Protein AF-A0A2T9Y406-F1 (afdb_monomer_lite)

InterPro domains:
  IPR016071 Staphylococcal nuclease (SNase-like), OB-fold [PF00565] (78-187)
  IPR016071 Staphylococcal nuclease (SNase-like), OB-fold [PS50830] (20-188)
  IPR016071 Staphylococcal nuclease (SNase-like), OB-fold [SM00318] (12-188)
  IPR035437 SNase-like, OB-fold superfamily [G3DSA:2.40.50.90] (17-196)
  IPR035437 SNase-like, OB-fold superfamily [SSF50199] (19-192)

pLDDT: mean 78.68, std 19.19, range [32.97, 98.19]

Secondary structure (DSSP, 8-state):
------TT-------EEEEEEEEEETTEEEEEEEE--S-TTSS-GGGGGGGTHHHHHHHHHH---TT----GGGG-EEEEESSEE-PPP--TTPPPPTTHHHHHHHHHHHHTT-BEEEEEEEE-TTS-EEEEEEEEETTEEEEHHHHHHHTTSSEE--STT---TT-HHHHHHHHHHHHHTT-GGGG-TT---HHHHHHHHHHHTT-

Foldseek 3Di:
DDPPPQPDFPQDKLAAFWWFAAFDWLFKTKTAGDRDPDDPVPCPCCVVVCVVVVVVVVVVQVPDPVPDRDDPVVRIAMAGEAQKDFFDQDDPPRDGDPLGVVSRVVLCVQGHRFGKIWGFTDQDPVRHGHTFIWGDDPPDTDTSRLVCLLQQRIAGDPDPPGDQVPCNVVSVVSNVNCLVVCGGLNVDPDRDHNVRVVVVVVVVVVD

Radius of gyration: 18.66 Å; chains: 1; bounding box: 37×48×59 Å

Organism: NCBI:txid61424

Structure (mmCIF, N/CA/C/O backbone):
data_AF-A0A2T9Y406-F1
#
_entry.id   AF-A0A2T9Y406-F1
#
loop_
_atom_site.group_PDB
_atom_site.id
_atom_site.type_symbol
_atom_site.label_atom_id
_atom_site.label_alt_id
_atom_site.label_comp_id
_atom_site.label_asym_id
_atom_site.label_entity_id
_atom_site.label_seq_id
_atom_site.pdbx_PDB_ins_code
_atom_site.Cartn_x
_atom_site.Cartn_y
_atom_site.Cartn_z
_atom_site.occupancy
_atom_site.B_iso_or_equiv
_atom_site.auth_seq_id
_atom_site.auth_comp_id
_atom_site.auth_asym_id
_atom_site.auth_atom_id
_atom_site.pdbx_PDB_model_num
ATOM 1 N N . MET A 1 1 ? 14.998 19.613 13.555 1.00 32.97 1 MET A N 1
ATOM 2 C CA . MET A 1 1 ? 15.697 18.472 14.171 1.00 32.97 1 MET A CA 1
ATOM 3 C C . MET A 1 1 ? 15.784 17.381 13.117 1.00 32.97 1 MET A C 1
ATOM 5 O O . MET A 1 1 ? 14.833 16.648 12.904 1.00 32.97 1 MET A O 1
ATOM 9 N N . ASP A 1 2 ? 16.904 17.453 12.402 1.00 33.91 2 ASP A N 1
ATOM 10 C CA . ASP A 1 2 ? 17.649 16.464 11.615 1.00 33.91 2 ASP A CA 1
ATOM 11 C C . ASP A 1 2 ? 16.979 15.676 10.476 1.00 33.91 2 ASP A C 1
ATOM 13 O O . ASP A 1 2 ? 16.748 14.471 10.552 1.00 33.91 2 ASP A O 1
ATOM 17 N N . ASP A 1 3 ? 16.863 16.353 9.327 1.00 37.75 3 ASP A N 1
ATOM 18 C CA . ASP A 1 3 ? 16.655 15.787 7.984 1.00 37.75 3 ASP A CA 1
ATOM 19 C C . ASP A 1 3 ? 17.934 15.115 7.420 1.00 37.75 3 ASP A C 1
ATOM 21 O O . ASP A 1 3 ? 18.407 15.451 6.334 1.00 37.75 3 ASP A O 1
ATOM 25 N N . ASN A 1 4 ? 18.538 14.168 8.151 1.00 36.72 4 ASN A N 1
ATOM 26 C CA . ASN A 1 4 ? 19.834 13.568 7.770 1.00 36.72 4 ASN A CA 1
ATOM 27 C C . ASN A 1 4 ? 19.794 12.063 7.424 1.00 36.72 4 ASN A C 1
ATOM 29 O O . ASN A 1 4 ? 20.831 11.402 7.375 1.00 36.72 4 ASN A O 1
ATOM 33 N N . HIS A 1 5 ? 18.619 11.501 7.111 1.00 43.50 5 HIS A N 1
ATOM 34 C CA . HIS A 1 5 ? 18.471 10.082 6.726 1.00 43.50 5 HIS A CA 1
ATOM 35 C C . HIS A 1 5 ? 18.562 9.777 5.216 1.00 43.50 5 HIS A C 1
ATOM 37 O O . HIS A 1 5 ? 18.340 8.643 4.793 1.00 43.50 5 HIS A O 1
ATOM 43 N N . ASN A 1 6 ? 18.976 10.735 4.384 1.00 41.69 6 ASN A N 1
ATOM 44 C CA . ASN A 1 6 ? 18.889 10.629 2.920 1.00 41.69 6 ASN A CA 1
ATOM 45 C C . ASN A 1 6 ? 20.151 10.123 2.189 1.00 41.69 6 ASN A C 1
ATOM 47 O O . ASN A 1 6 ? 20.357 10.460 1.027 1.00 41.69 6 ASN A O 1
ATOM 51 N N . LYS A 1 7 ? 21.014 9.314 2.817 1.00 38.19 7 LYS A N 1
ATOM 52 C CA . LYS A 1 7 ? 22.306 8.943 2.195 1.00 38.19 7 LYS A CA 1
ATOM 53 C C . LYS A 1 7 ? 22.325 7.675 1.335 1.00 38.19 7 LYS A C 1
ATOM 55 O O . LYS A 1 7 ? 23.371 7.377 0.788 1.00 38.19 7 LYS A O 1
ATOM 60 N N . ASN A 1 8 ? 21.208 6.966 1.146 1.00 38.16 8 ASN A N 1
ATOM 61 C CA . ASN A 1 8 ? 21.150 5.780 0.270 1.00 38.16 8 ASN A CA 1
ATOM 62 C C . ASN A 1 8 ? 19.794 5.636 -0.444 1.00 38.16 8 ASN A C 1
ATOM 64 O O . ASN A 1 8 ? 19.226 4.545 -0.480 1.00 38.16 8 ASN A O 1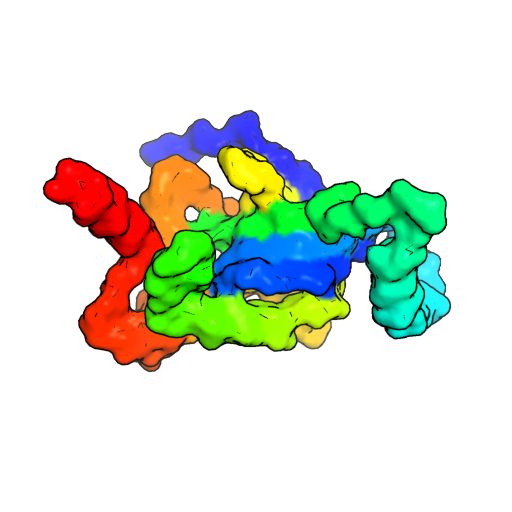
ATOM 68 N N . ILE A 1 9 ? 19.237 6.728 -0.980 1.00 45.53 9 ILE A N 1
ATOM 69 C CA . ILE A 1 9 ? 18.085 6.605 -1.881 1.00 45.53 9 ILE A CA 1
ATOM 70 C C . ILE A 1 9 ? 18.615 6.310 -3.282 1.00 45.53 9 ILE A C 1
ATOM 72 O O . ILE A 1 9 ? 19.298 7.139 -3.882 1.00 45.53 9 ILE A O 1
ATOM 76 N N . LEU A 1 10 ? 18.275 5.140 -3.820 1.00 46.81 10 LEU A N 1
ATOM 77 C CA . LEU A 1 10 ? 18.412 4.850 -5.248 1.00 46.81 10 LEU A CA 1
ATOM 78 C C . LEU A 1 10 ? 17.376 5.690 -6.011 1.00 46.81 10 LEU A C 1
ATOM 80 O O . LEU A 1 10 ? 16.329 5.193 -6.405 1.00 46.81 10 LEU A O 1
ATOM 84 N N . VAL A 1 11 ? 17.628 6.990 -6.187 1.00 46.09 11 VAL A N 1
ATOM 85 C CA . VAL A 1 11 ?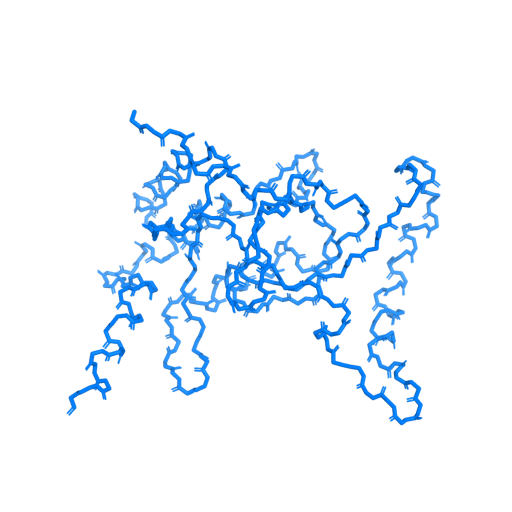 16.716 7.888 -6.910 1.00 46.09 11 VAL A CA 1
ATOM 86 C C . VAL A 1 11 ? 16.837 7.611 -8.411 1.00 46.09 11 VAL A C 1
ATOM 88 O O . VAL A 1 11 ? 17.524 8.313 -9.144 1.00 46.09 11 VAL A O 1
ATOM 91 N N . GLY A 1 12 ? 16.185 6.554 -8.882 1.00 54.12 12 GLY A N 1
ATOM 92 C CA . GLY A 1 12 ? 16.071 6.240 -10.302 1.00 54.12 12 GLY A CA 1
ATOM 93 C C . GLY A 1 12 ? 14.660 5.776 -10.607 1.00 54.12 12 GLY A C 1
ATOM 94 O O . GLY A 1 12 ? 14.229 4.756 -10.086 1.00 54.12 12 GLY A O 1
ATOM 95 N N . VAL A 1 13 ? 13.916 6.501 -11.444 1.00 60.22 13 VAL A N 1
ATOM 96 C CA . VAL A 1 13 ? 12.611 6.012 -11.913 1.00 60.22 13 VAL A CA 1
ATOM 97 C C . VAL A 1 13 ? 12.854 4.771 -12.764 1.00 60.22 13 VAL A C 1
ATOM 99 O O . VAL A 1 13 ? 13.599 4.847 -13.741 1.00 60.22 13 VAL A O 1
ATOM 102 N N . LEU A 1 14 ? 12.206 3.647 -12.443 1.00 62.31 14 LEU A N 1
ATOM 103 C CA . LEU A 1 14 ? 12.200 2.487 -13.337 1.00 62.31 14 LEU A CA 1
ATOM 104 C C . LEU A 1 14 ? 11.412 2.854 -14.603 1.00 62.31 14 LEU A C 1
ATOM 106 O O . LEU A 1 14 ? 10.180 2.777 -14.642 1.00 62.31 14 LEU A O 1
ATOM 110 N N . SER A 1 15 ? 12.121 3.324 -15.630 1.00 59.78 15 SER A N 1
ATOM 111 C CA . SER A 1 15 ? 11.547 3.763 -16.897 1.00 59.78 15 SER A CA 1
ATOM 112 C C . SER A 1 15 ? 11.309 2.561 -17.811 1.00 59.78 15 SER A C 1
ATOM 114 O O . SER A 1 15 ? 12.225 1.891 -18.280 1.00 59.78 15 SER A O 1
ATOM 116 N N . GLY A 1 16 ? 10.038 2.251 -18.059 1.00 68.62 16 GLY A N 1
ATOM 117 C CA . GLY A 1 16 ? 9.670 1.175 -18.970 1.00 68.62 16 GLY A CA 1
ATOM 118 C C . GLY A 1 16 ? 8.321 0.552 -18.679 1.00 68.62 16 GLY A C 1
ATOM 119 O O . GLY A 1 16 ? 7.439 1.184 -18.092 1.00 68.62 16 GLY A O 1
ATOM 120 N N . LEU A 1 17 ? 8.156 -0.685 -19.139 1.00 77.44 17 LEU A N 1
ATOM 121 C CA . LEU A 1 17 ? 6.982 -1.495 -18.847 1.00 77.44 17 LEU A CA 1
ATOM 122 C C . LEU A 1 17 ? 7.229 -2.240 -17.533 1.00 77.44 17 LEU A C 1
ATOM 124 O O . LEU A 1 17 ? 8.089 -3.115 -17.479 1.00 77.44 17 LEU A O 1
ATOM 128 N N . SER A 1 18 ? 6.468 -1.905 -16.495 1.00 84.25 18 SER A N 1
ATOM 129 C CA . SER A 1 18 ? 6.534 -2.537 -15.176 1.00 84.25 18 SER A CA 1
ATOM 130 C C . SER A 1 18 ? 5.194 -3.203 -14.885 1.00 84.25 18 SER A C 1
ATOM 132 O O . SER A 1 18 ? 4.263 -2.578 -14.378 1.00 84.25 18 SER A O 1
ATOM 134 N N . LEU A 1 19 ? 5.079 -4.473 -15.260 1.00 86.81 19 LEU A N 1
ATOM 135 C CA . LEU A 1 19 ? 3.847 -5.247 -15.154 1.00 86.81 19 LEU A CA 1
ATOM 136 C C . LEU A 1 19 ? 3.784 -5.970 -13.809 1.00 86.81 19 LEU A C 1
ATOM 138 O O . LEU A 1 19 ? 4.700 -6.714 -13.466 1.00 86.81 19 LEU A O 1
ATOM 142 N N . VAL A 1 20 ? 2.692 -5.810 -13.068 1.00 87.88 20 VAL A N 1
ATOM 143 C CA . VAL A 1 20 ? 2.460 -6.589 -11.843 1.00 87.88 20 VAL A CA 1
ATOM 144 C C . VAL A 1 20 ? 2.071 -8.020 -12.207 1.00 87.88 20 VAL A C 1
ATOM 146 O O . VAL A 1 20 ? 1.090 -8.236 -12.921 1.00 87.88 20 VAL A O 1
ATOM 149 N N . VAL A 1 21 ? 2.837 -8.990 -11.704 1.00 86.56 21 VAL A N 1
ATOM 150 C CA . VAL A 1 21 ? 2.683 -10.419 -12.030 1.00 86.56 21 VAL A CA 1
ATOM 151 C C . VAL A 1 21 ? 1.998 -11.190 -10.907 1.00 86.56 21 VAL A C 1
ATOM 153 O O . VAL A 1 21 ? 1.215 -12.097 -11.173 1.00 86.56 21 VAL A O 1
ATOM 156 N N . SER A 1 22 ? 2.280 -10.843 -9.651 1.00 88.38 22 SER A N 1
ATOM 157 C CA . SER A 1 22 ? 1.657 -11.490 -8.497 1.00 88.38 22 SER A CA 1
ATOM 158 C C . SER A 1 22 ? 1.578 -10.547 -7.309 1.00 88.38 22 SER A C 1
ATOM 160 O O . SER A 1 22 ? 2.482 -9.740 -7.107 1.00 88.38 22 SER A O 1
ATOM 162 N N . VAL A 1 23 ? 0.563 -10.720 -6.471 1.00 91.25 23 VAL A N 1
ATOM 163 C CA . VAL A 1 23 ? 0.420 -10.016 -5.194 1.00 91.25 23 VAL A CA 1
ATOM 164 C C . VAL A 1 23 ? 0.589 -11.029 -4.063 1.00 91.25 23 VAL A C 1
ATOM 166 O O . VAL A 1 23 ? -0.087 -12.058 -4.061 1.00 91.25 23 VAL A O 1
ATOM 169 N N . ALA A 1 24 ? 1.535 -10.775 -3.157 1.00 88.56 24 ALA A N 1
ATOM 170 C CA . ALA A 1 24 ? 1.845 -11.683 -2.055 1.00 88.56 24 ALA A CA 1
ATOM 171 C C . ALA A 1 24 ? 0.929 -11.401 -0.858 1.00 88.56 24 ALA A C 1
ATOM 173 O O . ALA A 1 24 ? 0.135 -12.268 -0.490 1.00 88.56 24 ALA A O 1
ATOM 174 N N . ASP A 1 25 ? 0.984 -10.160 -0.372 1.00 89.81 25 ASP A N 1
ATOM 175 C CA . ASP A 1 25 ? 0.293 -9.638 0.812 1.00 89.81 25 ASP A CA 1
ATOM 176 C C . ASP A 1 25 ? -0.293 -8.252 0.490 1.00 89.81 25 ASP A C 1
ATOM 178 O O . ASP A 1 25 ? -0.118 -7.762 -0.625 1.00 89.81 25 ASP A O 1
ATOM 182 N N . GLY A 1 26 ? -0.962 -7.585 1.434 1.00 91.62 26 GLY A N 1
ATOM 183 C CA . GLY A 1 26 ? -1.559 -6.259 1.206 1.00 91.62 26 GLY A CA 1
ATOM 184 C C . GLY A 1 26 ? -0.566 -5.086 1.091 1.00 91.62 26 GLY A C 1
ATOM 185 O O . GLY A 1 26 ? -0.984 -3.958 0.842 1.00 91.62 26 GLY A O 1
ATOM 186 N N . ASP A 1 27 ? 0.742 -5.319 1.235 1.00 93.62 27 ASP A N 1
ATOM 187 C CA . ASP A 1 27 ? 1.803 -4.314 1.048 1.00 93.62 27 ASP A CA 1
ATOM 188 C C . ASP A 1 27 ? 2.934 -4.767 0.100 1.00 93.62 27 ASP A C 1
ATOM 190 O O . ASP A 1 27 ? 3.861 -4.000 -0.175 1.00 93.62 27 ASP A O 1
ATOM 194 N N . THR A 1 28 ? 2.883 -6.009 -0.392 1.00 94.31 28 THR A N 1
ATOM 195 C CA . THR A 1 28 ? 3.992 -6.650 -1.107 1.00 94.31 28 THR A CA 1
ATOM 196 C C . THR A 1 28 ? 3.508 -7.312 -2.398 1.00 94.31 28 THR A C 1
ATOM 198 O O . THR A 1 28 ? 2.570 -8.114 -2.408 1.00 94.31 28 THR A O 1
ATOM 201 N N . PHE A 1 29 ? 4.176 -7.024 -3.515 1.00 94.56 29 PHE A N 1
ATOM 202 C CA . PHE A 1 29 ? 3.876 -7.617 -4.821 1.00 94.56 29 PHE A CA 1
ATOM 203 C C . PHE A 1 29 ? 5.140 -7.843 -5.654 1.00 94.56 29 PHE A C 1
ATOM 205 O O . PHE A 1 29 ? 6.189 -7.248 -5.418 1.00 94.56 29 PHE A O 1
ATOM 212 N N . ARG A 1 30 ? 5.036 -8.698 -6.673 1.00 92.00 30 ARG A N 1
ATOM 213 C CA . ARG A 1 30 ? 6.102 -8.943 -7.647 1.00 92.00 30 ARG A CA 1
ATOM 214 C C . ARG A 1 30 ? 5.773 -8.287 -8.971 1.00 92.00 30 ARG A C 1
ATOM 216 O O . ARG A 1 30 ? 4.666 -8.429 -9.499 1.00 92.00 30 ARG A O 1
ATOM 223 N N . LEU A 1 31 ? 6.771 -7.623 -9.530 1.00 88.81 31 LEU A N 1
ATOM 224 C CA . LEU A 1 31 ? 6.684 -6.982 -10.831 1.00 88.81 31 LEU A CA 1
ATOM 225 C C . LEU A 1 31 ? 7.692 -7.589 -11.809 1.00 88.81 31 LEU A C 1
ATOM 227 O O . LEU A 1 31 ? 8.775 -8.034 -11.433 1.00 88.81 31 LEU A O 1
ATOM 231 N N . PHE A 1 32 ? 7.348 -7.549 -13.083 1.00 85.88 32 PHE A N 1
ATOM 232 C CA . PHE A 1 32 ? 8.260 -7.781 -14.186 1.00 85.88 32 PHE A CA 1
ATOM 233 C C . PHE A 1 32 ? 8.575 -6.435 -14.838 1.00 85.88 32 PHE A C 1
ATOM 235 O O . PHE A 1 32 ? 7.659 -5.731 -15.266 1.00 85.88 32 PHE A O 1
ATOM 242 N N . HIS A 1 33 ? 9.854 -6.065 -14.880 1.00 81.81 33 HIS A N 1
ATOM 243 C CA . HIS A 1 33 ? 10.299 -4.802 -15.461 1.00 81.81 33 HIS A CA 1
ATOM 244 C C . HIS A 1 33 ? 11.051 -5.059 -16.762 1.00 81.81 33 HIS A C 1
ATOM 246 O O . HIS A 1 33 ? 12.020 -5.816 -16.784 1.00 81.81 33 HIS A O 1
ATOM 252 N N . MET A 1 34 ? 10.628 -4.395 -17.835 1.00 75.31 34 MET A N 1
ATOM 253 C CA . MET A 1 34 ? 11.406 -4.283 -19.063 1.00 75.31 34 MET A CA 1
ATOM 254 C C . MET A 1 34 ? 11.855 -2.830 -19.220 1.00 75.31 34 MET A C 1
ATOM 256 O O . MET A 1 34 ? 10.995 -1.977 -19.477 1.00 75.31 34 MET A O 1
ATOM 260 N N . PRO A 1 35 ? 13.163 -2.536 -19.106 1.00 69.88 35 PRO A N 1
ATOM 261 C CA . PRO A 1 35 ? 13.667 -1.206 -19.404 1.00 69.88 35 PRO A CA 1
ATOM 262 C C . PRO A 1 35 ? 13.430 -0.934 -20.890 1.00 69.88 35 PRO A C 1
ATOM 264 O O . PRO A 1 35 ? 13.904 -1.670 -21.758 1.00 69.88 35 PRO A O 1
ATOM 267 N N . THR A 1 36 ? 12.644 0.092 -21.210 1.00 59.97 36 THR A N 1
ATOM 268 C CA . THR A 1 36 ? 12.405 0.463 -22.609 1.00 59.97 36 THR A CA 1
ATOM 269 C C . THR A 1 36 ? 13.335 1.604 -22.990 1.00 59.97 36 THR A C 1
ATOM 271 O O . THR A 1 36 ? 13.157 2.723 -22.522 1.00 59.97 36 THR A O 1
ATOM 274 N N . LEU A 1 37 ? 14.274 1.345 -23.901 1.00 55.22 37 LEU A N 1
ATOM 275 C CA . LEU A 1 37 ? 15.173 2.353 -24.487 1.00 55.22 37 LEU A CA 1
ATOM 276 C C . LEU A 1 37 ? 14.471 3.315 -25.471 1.00 55.22 37 LEU A C 1
ATOM 278 O O . LEU A 1 37 ? 15.127 4.168 -26.061 1.00 55.22 37 LEU A O 1
ATOM 282 N N . ARG A 1 38 ? 13.154 3.177 -25.700 1.00 52.06 38 ARG A N 1
ATOM 283 C CA . ARG A 1 38 ? 12.401 3.981 -26.678 1.00 52.06 38 ARG A CA 1
ATOM 284 C C . ARG A 1 38 ? 11.386 4.918 -26.008 1.00 52.06 38 ARG A C 1
ATOM 286 O O . ARG A 1 38 ? 10.723 4.498 -25.058 1.00 52.06 38 ARG A O 1
ATOM 293 N N . PRO A 1 39 ? 11.208 6.152 -26.516 1.00 53.12 39 PRO A N 1
ATOM 294 C CA . PRO A 1 39 ? 10.212 7.085 -25.999 1.00 53.12 39 PRO A CA 1
ATOM 295 C C . PRO A 1 39 ? 8.779 6.546 -26.075 1.00 53.12 39 PRO A C 1
ATOM 297 O O . PRO A 1 39 ? 8.407 5.887 -27.045 1.00 53.12 39 PRO A O 1
ATOM 300 N N . LYS A 1 40 ? 7.942 6.880 -25.081 1.00 49.62 40 LYS A N 1
ATOM 301 C CA . LYS A 1 40 ? 6.562 6.364 -24.941 1.00 49.62 40 LYS A CA 1
ATOM 302 C C . LYS A 1 40 ? 5.652 6.621 -26.154 1.00 49.62 40 LYS A C 1
ATOM 304 O O . LYS A 1 40 ? 4.687 5.889 -26.325 1.00 49.62 40 LYS A O 1
ATOM 309 N N . TRP A 1 41 ? 5.946 7.622 -26.988 1.00 53.66 41 TRP A N 1
ATOM 310 C CA . TRP A 1 41 ? 5.190 7.941 -28.210 1.00 53.66 41 TRP A CA 1
ATOM 311 C C . TRP A 1 41 ? 5.627 7.138 -29.449 1.00 53.66 41 TRP A C 1
ATOM 313 O O . TRP A 1 41 ? 4.888 7.069 -30.422 1.00 53.66 41 TRP A O 1
ATOM 323 N N . LEU A 1 42 ? 6.812 6.519 -29.418 1.00 47.34 42 LEU A N 1
ATOM 324 C CA . LEU A 1 42 ? 7.332 5.618 -30.461 1.00 47.34 42 LEU A CA 1
ATOM 325 C C . LEU A 1 42 ? 6.897 4.159 -30.241 1.00 47.34 42 LEU A C 1
ATOM 327 O O . LEU A 1 42 ? 7.254 3.265 -31.008 1.00 47.34 42 LEU A O 1
ATOM 331 N N . ILE A 1 43 ? 6.128 3.914 -29.179 1.00 53.00 43 ILE A N 1
ATOM 332 C CA . ILE A 1 43 ? 5.497 2.634 -28.883 1.00 53.00 43 ILE A CA 1
ATOM 333 C C . ILE A 1 43 ? 4.257 2.531 -29.782 1.00 53.00 43 ILE A C 1
ATOM 335 O O . ILE A 1 43 ? 3.181 3.027 -29.452 1.00 53.00 43 ILE A O 1
ATOM 339 N N . ASN A 1 44 ? 4.454 1.938 -30.961 1.00 42.56 44 ASN A N 1
ATOM 340 C CA . ASN A 1 44 ? 3.432 1.712 -31.982 1.00 42.56 44 ASN A CA 1
ATOM 341 C C . ASN A 1 44 ? 2.215 0.974 -31.386 1.00 42.56 44 ASN A C 1
ATOM 343 O O . ASN A 1 44 ? 2.377 0.186 -30.452 1.00 42.56 44 ASN A O 1
ATOM 347 N N . LYS A 1 45 ? 1.002 1.177 -31.921 1.00 48.84 45 LYS A N 1
ATOM 348 C CA . LYS A 1 45 ? -0.241 0.538 -31.424 1.00 48.84 45 LYS A CA 1
ATOM 349 C C . LYS A 1 45 ? -0.156 -1.004 -31.346 1.00 48.84 45 LYS A C 1
ATOM 351 O O . LYS A 1 45 ? -0.886 -1.611 -30.574 1.00 48.84 45 LYS A O 1
ATOM 356 N N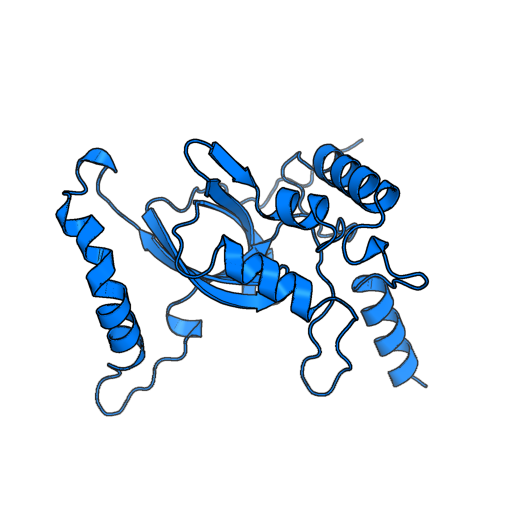 . GLU A 1 46 ? 0.787 -1.639 -32.039 1.00 48.00 46 GLU A N 1
ATOM 357 C CA . GLU A 1 46 ? 1.140 -3.061 -31.879 1.00 48.00 46 GLU A CA 1
ATOM 358 C C . GLU A 1 46 ? 1.712 -3.441 -30.505 1.00 48.00 46 GLU A C 1
ATOM 360 O O . GLU A 1 46 ? 1.529 -4.560 -30.051 1.00 48.00 46 GLU A O 1
ATOM 365 N N . LEU A 1 47 ? 2.344 -2.533 -29.764 1.00 48.41 47 LEU A N 1
ATOM 366 C CA . LEU A 1 47 ? 2.735 -2.800 -28.376 1.00 48.41 47 LEU A CA 1
ATOM 367 C C . LEU A 1 47 ? 1.517 -2.812 -27.444 1.00 48.41 47 LEU A C 1
ATOM 369 O O . LEU A 1 47 ? 1.583 -3.387 -26.370 1.00 48.41 47 LEU A O 1
ATOM 373 N N . VAL A 1 48 ? 0.359 -2.293 -27.857 1.00 50.34 48 VAL A N 1
ATOM 374 C CA . VAL A 1 48 ? -0.916 -2.575 -27.176 1.00 50.34 48 VAL A CA 1
ATOM 375 C C . VAL A 1 48 ? -1.397 -4.005 -27.480 1.00 50.34 48 VAL A C 1
ATOM 377 O O . VAL A 1 48 ? -2.038 -4.614 -26.625 1.00 50.34 48 VAL A O 1
ATOM 380 N N . GLN A 1 49 ? -0.957 -4.637 -28.583 1.00 44.88 49 GLN A N 1
ATOM 381 C CA . GLN A 1 49 ? -1.063 -6.098 -28.742 1.00 44.88 49 GLN A CA 1
ATOM 382 C C . GLN A 1 49 ? -0.217 -6.883 -27.719 1.00 44.88 49 GLN A C 1
ATOM 384 O O . GLN A 1 49 ? -0.299 -8.105 -27.677 1.00 44.88 49 GLN A O 1
ATOM 389 N N . LEU A 1 50 ? 0.502 -6.237 -26.787 1.00 48.28 50 LEU A N 1
ATOM 390 C CA . LEU A 1 50 ? 0.938 -6.878 -25.535 1.00 48.28 50 LEU A CA 1
ATOM 391 C C . LEU A 1 50 ? -0.232 -7.483 -24.730 1.00 48.28 50 LEU A C 1
ATOM 393 O O . LEU A 1 50 ? 0.010 -8.327 -23.871 1.00 48.28 50 LEU A O 1
ATOM 397 N N . GLN A 1 51 ? -1.489 -7.147 -25.036 1.00 46.50 51 GLN A N 1
ATOM 398 C CA . GLN A 1 51 ? -2.661 -7.905 -24.586 1.00 46.50 51 GLN A CA 1
ATOM 399 C C . GLN A 1 51 ? -2.590 -9.394 -25.014 1.00 46.50 51 GLN A C 1
ATOM 401 O O . GLN A 1 51 ? -2.906 -10.270 -24.209 1.00 46.50 51 GLN A O 1
ATOM 406 N N . LEU A 1 52 ? -2.068 -9.704 -26.214 1.00 47.75 52 LEU A N 1
ATOM 407 C CA . LEU A 1 52 ? -1.734 -11.071 -26.663 1.00 47.75 52 LEU A CA 1
ATOM 408 C C . LEU A 1 52 ? -0.589 -11.677 -25.838 1.00 47.75 52 LEU A C 1
ATOM 410 O O . LEU A 1 52 ? -0.504 -12.895 -25.666 1.00 47.75 52 LEU A O 1
ATOM 414 N N . LYS A 1 53 ? 0.256 -10.839 -25.221 1.00 49.22 53 LYS A N 1
ATOM 415 C CA . LYS A 1 53 ? 1.272 -11.321 -24.291 1.00 49.22 53 LYS A CA 1
ATOM 416 C C . LYS A 1 53 ? 0.741 -11.754 -22.933 1.00 49.22 53 LYS A C 1
ATOM 418 O O . LYS A 1 53 ? 1.512 -12.336 -22.190 1.00 49.22 53 LYS A O 1
ATOM 423 N N . LYS A 1 54 ? -0.540 -11.603 -22.588 1.00 50.53 54 LYS A N 1
ATOM 424 C CA . LYS A 1 54 ? -1.064 -12.271 -21.379 1.00 50.53 54 LYS A CA 1
ATOM 425 C C . LYS A 1 54 ? -0.943 -13.800 -21.506 1.00 50.53 54 LYS A C 1
ATOM 427 O O . LYS A 1 54 ? -0.512 -14.461 -20.566 1.00 50.53 54 LYS A O 1
ATOM 432 N N . GLN A 1 55 ? -1.205 -14.332 -22.705 1.00 45.03 55 GLN A N 1
ATOM 433 C CA . GLN A 1 55 ? -0.937 -15.729 -23.067 1.00 45.03 55 GLN A CA 1
ATOM 434 C C . GLN A 1 55 ? 0.550 -15.977 -23.357 1.00 45.03 55 GLN A C 1
ATOM 436 O O . GLN A 1 55 ? 1.094 -16.964 -22.880 1.00 45.03 55 GLN A O 1
ATOM 441 N N . PHE A 1 56 ? 1.247 -15.059 -24.038 1.00 53.09 56 PHE A N 1
ATOM 442 C CA . PHE A 1 56 ? 2.694 -15.199 -24.276 1.00 53.09 56 PHE A CA 1
ATOM 443 C C . PHE A 1 56 ? 3.532 -15.182 -22.985 1.00 53.09 56 PHE A C 1
ATOM 445 O O . PHE A 1 56 ? 4.547 -15.850 -22.934 1.00 53.09 56 PHE A O 1
ATOM 452 N N . PHE A 1 57 ? 3.140 -14.452 -21.933 1.00 53.81 57 PHE A N 1
ATOM 453 C CA . PHE A 1 57 ? 3.815 -14.420 -20.627 1.00 53.81 57 PHE A CA 1
ATOM 454 C C . PHE A 1 57 ? 3.395 -15.591 -19.741 1.00 53.81 57 PHE A C 1
ATOM 456 O O . PHE A 1 57 ? 4.247 -16.132 -19.039 1.00 53.81 57 PHE A O 1
ATOM 463 N N . ALA A 1 58 ? 2.132 -16.033 -19.811 1.00 50.78 58 ALA A N 1
ATOM 464 C CA . ALA A 1 58 ? 1.741 -17.328 -19.251 1.00 50.78 58 ALA A CA 1
ATOM 465 C C . ALA A 1 58 ? 2.586 -18.457 -19.865 1.00 50.78 58 ALA A C 1
ATOM 467 O O . ALA A 1 58 ? 3.027 -19.350 -19.146 1.00 50.78 58 ALA A O 1
ATOM 468 N N . ASN A 1 59 ? 2.889 -18.354 -21.162 1.00 49.66 59 ASN A N 1
ATOM 469 C CA . ASN A 1 59 ? 3.812 -19.242 -21.853 1.00 49.66 59 ASN A CA 1
ATOM 470 C C . ASN A 1 59 ? 5.281 -18.928 -21.534 1.00 49.66 59 ASN A C 1
ATOM 472 O O . ASN A 1 59 ? 6.019 -19.857 -21.315 1.00 49.66 59 ASN A O 1
ATOM 476 N N . LEU A 1 60 ? 5.726 -17.686 -21.321 1.00 52.81 60 LEU A N 1
ATOM 477 C CA . LEU A 1 60 ? 7.118 -17.366 -20.939 1.00 52.81 60 LEU A CA 1
ATOM 478 C C . LEU A 1 60 ? 7.504 -17.889 -19.538 1.00 52.81 60 LEU A C 1
ATOM 480 O O . LEU A 1 60 ? 8.685 -18.100 -19.250 1.00 52.81 60 LEU A O 1
ATOM 484 N N . ILE A 1 61 ? 6.509 -18.057 -18.660 1.00 51.47 61 ILE A N 1
ATOM 485 C CA . ILE A 1 61 ? 6.638 -18.721 -17.354 1.00 51.47 61 ILE A CA 1
ATOM 486 C C . ILE A 1 61 ? 6.605 -20.257 -17.516 1.00 51.47 61 ILE A C 1
ATOM 488 O O . ILE A 1 61 ? 7.237 -20.954 -16.725 1.00 51.47 61 ILE A O 1
ATOM 492 N N . LYS A 1 62 ? 5.917 -20.792 -18.540 1.00 47.34 62 LYS A N 1
ATOM 493 C CA . LYS A 1 62 ? 5.820 -22.238 -18.843 1.00 47.34 62 LYS A CA 1
ATOM 494 C C . LYS A 1 62 ? 6.943 -22.770 -19.752 1.00 47.34 62 LYS A C 1
ATOM 496 O O . LYS A 1 62 ? 7.357 -23.915 -19.586 1.00 47.34 62 LYS A O 1
ATOM 501 N N . ASP A 1 63 ? 7.491 -21.937 -20.630 1.00 44.88 63 ASP A N 1
ATOM 502 C CA . ASP A 1 63 ? 8.538 -22.208 -21.622 1.00 44.88 63 ASP A CA 1
ATOM 503 C C . ASP A 1 63 ? 9.912 -22.127 -20.952 1.00 44.88 63 ASP A C 1
ATOM 505 O O . ASP A 1 63 ? 10.836 -21.397 -21.323 1.00 44.88 63 ASP A O 1
ATOM 509 N N . SER A 1 64 ? 10.047 -22.903 -19.888 1.00 49.12 64 SER A N 1
ATOM 510 C CA . SER A 1 64 ? 11.329 -23.454 -19.501 1.00 49.12 64 SER A CA 1
ATOM 511 C C . SER A 1 64 ? 11.776 -24.403 -20.614 1.00 49.12 64 SER A C 1
ATOM 513 O O . SER A 1 64 ? 11.054 -25.346 -20.932 1.00 49.12 64 SER A O 1
ATOM 515 N N . LYS A 1 65 ? 12.968 -24.180 -21.196 1.00 45.78 65 LYS A N 1
ATOM 516 C CA . LYS A 1 65 ? 13.657 -25.201 -22.009 1.00 45.78 65 LYS A CA 1
ATOM 517 C C . LYS A 1 65 ? 13.502 -26.567 -21.318 1.00 45.78 65 LYS A C 1
ATOM 519 O O . LYS A 1 65 ? 13.625 -26.589 -20.084 1.00 45.78 65 LYS A O 1
ATOM 524 N N . PRO A 1 66 ? 13.274 -27.677 -22.046 1.00 42.06 66 PRO A N 1
ATOM 525 C CA . PRO A 1 66 ? 13.221 -28.995 -21.422 1.00 42.06 66 PRO A CA 1
ATOM 526 C C . PRO A 1 66 ? 14.493 -29.184 -20.580 1.00 42.06 66 PRO A C 1
ATOM 528 O O . PRO A 1 66 ? 15.601 -29.155 -21.107 1.00 42.06 66 PRO A O 1
ATOM 531 N N . GLY A 1 67 ? 14.329 -29.232 -19.251 1.00 52.22 67 GLY A N 1
ATOM 532 C CA . GLY A 1 67 ? 15.423 -29.371 -18.282 1.00 52.22 67 GLY A CA 1
ATOM 533 C C . GLY A 1 67 ? 15.732 -28.180 -17.355 1.00 52.22 67 GLY A C 1
ATOM 534 O O . GLY A 1 67 ? 16.483 -28.380 -16.404 1.00 52.22 67 GLY A O 1
ATOM 535 N N . LYS A 1 68 ? 15.172 -26.967 -17.530 1.00 49.50 68 LYS A N 1
ATOM 536 C CA . LYS A 1 68 ? 15.471 -25.828 -16.620 1.00 49.50 68 LYS A CA 1
ATOM 537 C C . LYS A 1 68 ? 14.227 -25.048 -16.186 1.00 49.50 68 LYS A C 1
ATOM 539 O O . LYS A 1 68 ? 13.834 -24.101 -16.856 1.00 49.50 68 LYS A O 1
ATOM 544 N N . LYS A 1 69 ? 13.626 -25.423 -15.047 1.00 53.09 69 LYS A N 1
ATOM 545 C CA . LYS A 1 69 ? 12.501 -24.701 -14.414 1.00 53.09 69 LYS A CA 1
ATOM 546 C C . LYS A 1 69 ? 13.000 -23.375 -13.825 1.00 53.09 69 LYS A C 1
ATOM 548 O O . LYS A 1 69 ? 13.793 -23.392 -12.889 1.00 53.09 69 LYS A O 1
ATOM 553 N N . TYR A 1 70 ? 12.549 -22.242 -14.358 1.00 55.38 70 TYR A N 1
ATOM 554 C CA . TYR A 1 70 ? 12.832 -20.928 -13.769 1.00 55.38 70 TYR A CA 1
ATOM 555 C C . TYR A 1 70 ? 11.820 -20.634 -12.662 1.00 55.38 70 TYR A C 1
ATOM 557 O O . TYR A 1 70 ? 10.620 -20.842 -12.852 1.00 55.38 70 TYR A O 1
ATOM 565 N N . LYS A 1 71 ? 12.281 -20.150 -11.506 1.00 62.41 71 LYS A N 1
ATOM 566 C CA . LYS A 1 71 ? 11.382 -19.704 -10.438 1.00 62.41 71 LYS A CA 1
ATOM 567 C C . LYS A 1 71 ? 10.871 -18.301 -10.763 1.00 62.41 71 LYS A C 1
ATOM 569 O O . LYS A 1 71 ? 11.557 -17.506 -11.402 1.00 62.41 71 LYS A O 1
ATOM 574 N N . LEU A 1 72 ? 9.674 -17.964 -10.277 1.00 64.12 72 LEU A N 1
ATOM 575 C CA . LEU A 1 72 ? 9.098 -16.620 -10.432 1.00 64.12 72 LEU A CA 1
ATOM 576 C C . LEU A 1 72 ? 10.041 -15.530 -9.887 1.00 64.12 72 LEU A C 1
ATOM 578 O O . LEU A 1 72 ? 10.111 -14.436 -10.441 1.00 64.12 72 LEU A O 1
ATOM 582 N N . SER A 1 73 ? 10.803 -15.850 -8.837 1.00 66.19 73 SER A N 1
ATOM 583 C CA . SER A 1 73 ? 11.838 -14.991 -8.254 1.00 66.19 73 SER A CA 1
ATOM 584 C C . SER A 1 73 ? 12.908 -14.553 -9.248 1.00 66.19 73 SER A C 1
ATOM 586 O O . SER A 1 73 ? 13.380 -13.430 -9.160 1.00 66.19 73 SER A O 1
ATOM 588 N N . ASP A 1 74 ? 13.265 -15.401 -10.210 1.00 69.44 74 ASP A N 1
ATOM 589 C CA . ASP A 1 74 ? 14.464 -15.205 -11.035 1.00 69.44 74 ASP A CA 1
ATOM 590 C C . ASP A 1 74 ? 14.267 -14.124 -12.104 1.00 69.44 74 ASP A C 1
ATOM 592 O O . ASP A 1 74 ? 15.219 -13.665 -12.730 1.00 69.44 74 ASP A O 1
ATOM 596 N N . ARG A 1 75 ? 13.011 -13.742 -12.354 1.00 76.00 75 ARG A N 1
ATOM 597 C CA . ARG A 1 75 ? 12.626 -12.783 -13.395 1.00 76.00 75 ARG A CA 1
ATOM 598 C C . ARG A 1 75 ? 11.755 -11.651 -12.868 1.00 76.00 75 ARG A C 1
ATOM 600 O O . ARG A 1 75 ? 11.286 -10.843 -13.661 1.00 76.00 75 ARG A O 1
ATOM 607 N N . THR A 1 76 ? 11.499 -11.594 -11.564 1.00 85.19 76 THR A N 1
ATOM 608 C CA . THR A 1 76 ? 10.624 -10.576 -10.977 1.00 85.19 76 THR A CA 1
ATOM 609 C C . THR A 1 76 ? 11.309 -9.839 -9.845 1.00 85.19 76 THR A C 1
ATOM 611 O O . THR A 1 76 ? 12.076 -10.412 -9.080 1.00 85.19 76 THR A O 1
ATOM 614 N N . ILE A 1 77 ? 10.992 -8.556 -9.719 1.00 89.38 77 ILE A N 1
ATOM 615 C CA . ILE A 1 77 ? 11.440 -7.726 -8.608 1.00 89.38 77 ILE A CA 1
ATOM 616 C C . ILE A 1 77 ? 10.348 -7.778 -7.542 1.00 89.38 77 ILE A C 1
ATOM 618 O O . ILE A 1 77 ? 9.176 -7.527 -7.836 1.00 89.38 77 ILE A O 1
ATOM 622 N N . ASN A 1 78 ? 10.729 -8.130 -6.316 1.00 93.31 78 ASN A N 1
ATOM 623 C CA . ASN A 1 78 ? 9.827 -8.106 -5.172 1.00 93.31 78 ASN A CA 1
ATOM 624 C C . ASN A 1 78 ? 9.777 -6.683 -4.606 1.00 93.31 78 ASN A C 1
ATOM 626 O O . ASN A 1 78 ? 10.817 -6.126 -4.259 1.00 93.31 78 ASN A O 1
ATOM 630 N N . VAL A 1 79 ? 8.594 -6.082 -4.536 1.00 94.94 79 VAL A N 1
ATOM 631 C CA . VAL A 1 79 ? 8.400 -4.693 -4.107 1.00 94.94 79 VAL A CA 1
ATOM 632 C C . VAL A 1 79 ? 7.533 -4.641 -2.871 1.00 94.94 79 VAL A C 1
ATOM 634 O O . VAL A 1 79 ? 6.476 -5.266 -2.824 1.00 94.94 79 VAL A O 1
ATOM 637 N N . ARG A 1 80 ? 7.988 -3.843 -1.904 1.00 96.00 80 ARG A N 1
ATOM 638 C CA . ARG A 1 80 ? 7.232 -3.462 -0.714 1.00 96.00 80 ARG A CA 1
ATOM 639 C C . ARG A 1 80 ? 6.806 -2.003 -0.836 1.00 96.00 80 ARG A C 1
ATOM 641 O O . ARG A 1 80 ? 7.598 -1.156 -1.261 1.00 96.00 80 ARG A O 1
ATOM 648 N N . LEU A 1 81 ? 5.572 -1.709 -0.455 1.00 96.75 81 LEU A N 1
ATOM 649 C CA . LEU A 1 81 ? 5.072 -0.344 -0.373 1.00 96.75 81 LEU A CA 1
ATOM 650 C C . LEU A 1 81 ? 5.835 0.471 0.677 1.00 96.75 81 LEU A C 1
ATOM 652 O O . LEU A 1 81 ? 6.230 -0.029 1.728 1.00 96.75 81 LEU A O 1
ATOM 656 N N . TYR A 1 82 ? 6.059 1.747 0.378 1.00 96.31 82 TYR A N 1
ATOM 657 C CA . TYR A 1 82 ? 6.710 2.668 1.306 1.00 96.31 82 TYR A CA 1
ATOM 658 C C . TYR A 1 82 ? 5.743 3.131 2.408 1.00 96.31 82 TYR A C 1
ATOM 660 O O . TYR A 1 82 ? 4.555 3.341 2.146 1.00 96.31 82 TYR A O 1
ATOM 668 N N . GLY A 1 83 ? 6.275 3.339 3.617 1.00 95.00 83 GLY A N 1
ATOM 669 C CA . GLY A 1 83 ? 5.610 4.041 4.723 1.00 95.00 83 GLY A CA 1
ATOM 670 C C . GLY A 1 83 ? 4.370 3.368 5.316 1.00 95.00 83 GLY A C 1
ATOM 671 O O . GLY A 1 83 ? 3.702 3.978 6.153 1.00 95.00 83 GLY A O 1
ATOM 672 N N . VAL A 1 84 ? 4.039 2.148 4.892 1.00 96.19 84 VAL A N 1
ATOM 673 C CA . VAL A 1 84 ? 2.806 1.454 5.275 1.00 96.19 84 VAL A CA 1
ATOM 674 C C . VAL A 1 84 ? 3.079 0.001 5.636 1.00 96.19 84 VAL A C 1
ATOM 676 O O . VAL A 1 84 ? 4.054 -0.584 5.169 1.00 96.19 84 VAL A O 1
ATOM 679 N N . ASP A 1 85 ? 2.204 -0.563 6.459 1.00 94.00 85 ASP A N 1
ATOM 680 C CA . ASP A 1 85 ? 2.199 -1.975 6.836 1.00 94.00 85 ASP A CA 1
ATOM 681 C C . ASP A 1 85 ? 0.766 -2.500 6.727 1.00 94.00 85 ASP A C 1
ATOM 683 O O . ASP A 1 85 ? -0.181 -1.834 7.160 1.00 94.00 85 ASP A O 1
ATOM 687 N N . SER A 1 86 ? 0.594 -3.668 6.119 1.00 92.56 86 SER A N 1
ATOM 688 C CA . SER A 1 86 ? -0.712 -4.317 5.960 1.00 92.56 86 SER A CA 1
ATOM 689 C C . SER A 1 86 ? -0.837 -5.490 6.939 1.00 92.56 86 SER A C 1
ATOM 691 O O . SER A 1 86 ? 0.195 -5.975 7.409 1.00 92.56 86 SER A O 1
ATOM 693 N N . PRO A 1 87 ? -2.054 -5.952 7.287 1.00 88.38 87 PRO A N 1
ATOM 694 C CA . PRO A 1 87 ? -2.209 -7.105 8.162 1.00 88.38 87 PRO A CA 1
ATOM 695 C C . PRO A 1 87 ? -1.486 -8.331 7.606 1.00 88.38 87 PRO A C 1
ATOM 697 O O . PRO A 1 87 ? -1.574 -8.629 6.413 1.00 88.38 87 PRO A O 1
ATOM 700 N N . GLU A 1 88 ? -0.785 -9.054 8.473 1.00 83.81 88 GLU A N 1
ATOM 701 C CA . GLU A 1 88 ? 0.036 -10.193 8.066 1.00 83.81 88 GLU A CA 1
ATOM 702 C C . GLU A 1 88 ? -0.839 -11.337 7.549 1.00 83.81 88 GLU A C 1
ATOM 704 O O . GLU A 1 88 ? -1.718 -11.851 8.254 1.00 83.81 88 GLU A O 1
ATOM 709 N N . MET A 1 89 ? -0.552 -11.776 6.324 1.00 81.06 89 MET A N 1
ATOM 710 C CA . MET A 1 89 ? -1.028 -13.058 5.829 1.00 81.06 89 MET A CA 1
ATOM 711 C C . MET A 1 89 ? -0.303 -14.152 6.619 1.00 81.06 89 MET A C 1
ATOM 713 O O . MET A 1 89 ? 0.921 -14.126 6.755 1.00 81.06 89 MET A O 1
ATOM 717 N N . GLY A 1 90 ? -1.047 -15.100 7.179 1.00 72.94 90 GLY A N 1
ATOM 718 C CA . GLY A 1 90 ? -0.450 -16.213 7.912 1.00 72.94 90 GLY A CA 1
ATOM 719 C C . GLY A 1 90 ? 0.473 -17.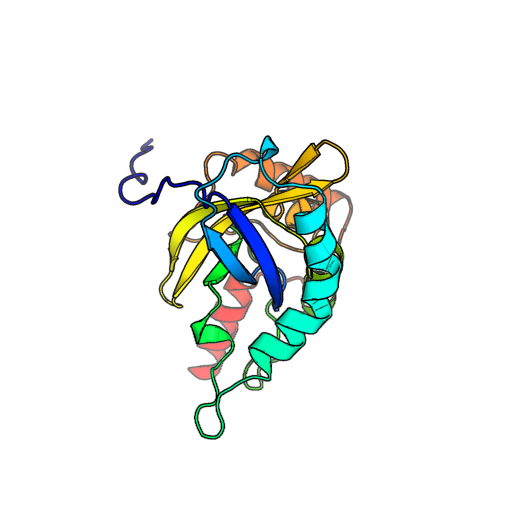013 6.993 1.00 72.94 90 GLY A C 1
ATOM 720 O O . GLY A 1 90 ? 0.009 -17.638 6.041 1.00 72.94 90 GLY A O 1
ATOM 721 N N . HIS A 1 91 ? 1.779 -16.991 7.265 1.00 67.81 91 HIS A N 1
ATOM 722 C CA . HIS A 1 91 ? 2.781 -17.784 6.546 1.00 67.81 91 HIS A CA 1
ATOM 723 C C . HIS A 1 91 ? 3.385 -18.833 7.487 1.00 67.81 91 HIS A C 1
ATOM 725 O O . HIS A 1 91 ? 3.604 -18.557 8.668 1.00 67.81 91 HIS A O 1
ATOM 731 N N . PHE A 1 92 ? 3.678 -20.029 6.962 1.00 63.16 92 PHE A N 1
ATOM 732 C CA . PHE A 1 92 ? 4.346 -21.130 7.683 1.00 63.16 92 PHE A CA 1
ATOM 733 C C . PHE A 1 92 ? 3.620 -21.626 8.949 1.00 63.16 92 PHE A C 1
ATOM 735 O O . PHE A 1 92 ? 4.254 -21.919 9.957 1.00 63.16 92 PHE A O 1
ATOM 742 N N . GLY A 1 93 ? 2.288 -21.727 8.894 1.00 64.88 93 GLY A N 1
ATOM 743 C CA . GLY A 1 93 ? 1.472 -22.251 9.998 1.00 64.88 93 GLY A CA 1
ATOM 744 C C . GLY A 1 93 ? 1.074 -21.217 11.054 1.00 64.88 93 GLY A C 1
ATOM 745 O O . GLY A 1 93 ? 0.364 -21.565 11.990 1.00 64.88 93 GLY A O 1
ATOM 746 N N . ASN A 1 94 ? 1.478 -19.951 10.898 1.00 73.12 94 ASN A N 1
ATOM 747 C CA . ASN A 1 94 ? 0.986 -18.862 11.740 1.00 73.12 94 ASN A CA 1
ATOM 748 C C . ASN A 1 94 ? -0.458 -18.496 11.390 1.00 73.12 94 ASN A C 1
ATOM 750 O O . ASN A 1 94 ? -0.851 -18.526 10.220 1.00 73.12 94 ASN A O 1
ATOM 754 N N . GLU A 1 95 ? -1.224 -18.073 12.395 1.00 79.69 95 GLU A N 1
ATOM 755 C CA . GLU A 1 95 ? -2.569 -17.556 12.171 1.00 79.69 95 GLU A CA 1
ATOM 756 C C . GLU A 1 95 ? -2.527 -16.272 11.338 1.00 79.69 95 GLU A C 1
ATOM 758 O O . GLU A 1 95 ? -1.701 -15.376 11.559 1.00 79.69 95 GLU A O 1
ATOM 763 N N . LYS A 1 96 ? -3.432 -16.196 10.358 1.00 84.00 96 LYS A N 1
ATOM 764 C CA . LYS A 1 96 ? -3.633 -14.996 9.550 1.00 84.00 96 LYS A CA 1
ATOM 765 C C . LYS A 1 96 ? -4.279 -13.907 10.398 1.00 84.00 96 LYS A C 1
ATOM 767 O O . LYS A 1 96 ? -5.235 -14.168 11.129 1.00 84.00 96 LYS A O 1
ATOM 772 N N . GLN A 1 97 ? -3.803 -12.673 10.265 1.00 84.56 97 GLN A N 1
ATOM 773 C CA . GLN A 1 97 ? -4.491 -11.547 10.882 1.00 84.56 97 GLN A CA 1
ATOM 774 C C . GLN A 1 97 ? -5.836 -11.313 10.195 1.00 84.56 97 GLN A C 1
ATOM 776 O O . GLN A 1 97 ? -5.983 -11.519 8.985 1.00 84.56 97 GLN A O 1
ATOM 781 N N . ARG A 1 98 ? -6.825 -10.850 10.963 1.00 89.00 98 ARG A N 1
ATOM 782 C CA . ARG A 1 98 ? -8.113 -10.426 10.401 1.00 89.00 98 ARG A CA 1
ATOM 783 C C . ARG A 1 98 ? -7.869 -9.328 9.364 1.00 89.00 98 ARG A C 1
ATOM 785 O O . ARG A 1 98 ? -7.046 -8.446 9.593 1.00 89.00 98 ARG A O 1
ATOM 792 N N . MET A 1 99 ? -8.593 -9.380 8.248 1.00 90.38 99 MET A N 1
ATOM 793 C CA . MET A 1 99 ? -8.505 -8.418 7.139 1.00 90.38 99 MET A CA 1
ATOM 794 C C . MET A 1 99 ? -7.248 -8.486 6.261 1.00 90.38 99 MET A C 1
ATOM 796 O O . MET A 1 99 ? -7.100 -7.672 5.348 1.00 90.38 99 MET A O 1
ATOM 800 N N . SER A 1 100 ? -6.354 -9.453 6.496 1.00 91.00 100 SER A N 1
ATOM 801 C CA . SER A 1 100 ? -5.181 -9.687 5.636 1.00 91.00 100 SER A CA 1
ATOM 802 C C . SER A 1 100 ? -5.570 -10.125 4.219 1.00 91.00 100 SER A C 1
ATOM 804 O O . SER A 1 100 ? -4.975 -9.673 3.238 1.00 91.00 100 SER A O 1
ATOM 806 N N . GLU A 1 101 ? -6.599 -10.962 4.099 1.00 92.31 101 GLU A N 1
ATOM 807 C CA . GLU A 1 101 ? -7.106 -11.478 2.826 1.00 92.31 101 GLU A CA 1
ATOM 808 C C . GLU A 1 101 ? -7.811 -10.379 2.030 1.00 92.31 101 GLU A C 1
ATOM 810 O O . GLU A 1 101 ? -7.474 -10.125 0.878 1.00 92.31 101 GLU A O 1
ATOM 815 N N . GLU A 1 102 ? -8.670 -9.610 2.688 1.00 94.62 102 GLU A N 1
ATOM 816 C CA . GLU A 1 102 ? -9.395 -8.487 2.106 1.00 94.62 102 GLU A CA 1
ATOM 817 C C . GLU A 1 102 ? -8.447 -7.371 1.644 1.00 94.62 102 GLU A C 1
ATOM 819 O O . GLU A 1 102 ? -8.646 -6.783 0.578 1.00 94.62 102 GLU A O 1
ATOM 824 N N . ALA A 1 103 ? -7.380 -7.097 2.404 1.00 95.44 103 ALA A N 1
ATOM 825 C CA . ALA A 1 103 ? -6.346 -6.146 2.004 1.00 95.44 103 ALA A CA 1
ATOM 826 C C . ALA A 1 103 ? -5.594 -6.613 0.749 1.00 95.44 103 ALA A C 1
ATOM 828 O O . ALA A 1 103 ? -5.390 -5.833 -0.191 1.00 95.44 103 ALA A O 1
ATOM 829 N N . LYS A 1 104 ? -5.218 -7.896 0.703 1.00 94.94 104 LYS A N 1
ATOM 830 C CA . LYS A 1 104 ? -4.582 -8.510 -0.465 1.00 94.94 104 LYS A CA 1
ATOM 831 C C . LYS A 1 104 ? -5.501 -8.494 -1.683 1.00 94.94 104 LYS A C 1
ATOM 833 O O . LYS A 1 104 ? -5.046 -8.147 -2.776 1.00 94.94 104 LYS A O 1
ATOM 838 N N . ASP A 1 105 ? -6.767 -8.849 -1.518 1.00 94.94 105 ASP A N 1
ATOM 839 C CA . ASP A 1 105 ? -7.748 -8.903 -2.599 1.00 94.94 105 ASP A CA 1
ATOM 840 C C . ASP A 1 105 ? -8.020 -7.513 -3.160 1.00 94.94 105 ASP A C 1
ATOM 842 O O . ASP A 1 105 ? -8.023 -7.318 -4.381 1.00 94.94 105 ASP A O 1
ATOM 846 N N . TYR A 1 106 ? -8.137 -6.514 -2.283 1.00 96.44 106 TYR A N 1
ATOM 847 C CA . TYR A 1 106 ? -8.261 -5.130 -2.708 1.00 96.44 106 TYR A CA 1
ATOM 848 C C . TYR A 1 106 ? -7.049 -4.696 -3.533 1.00 96.44 106 TYR A C 1
ATOM 850 O O . TYR A 1 106 ? -7.231 -4.214 -4.655 1.00 96.44 106 TYR A O 1
ATOM 858 N N . MET A 1 107 ? -5.822 -4.926 -3.048 1.00 96.12 107 MET A N 1
ATOM 859 C CA . MET A 1 107 ? -4.616 -4.585 -3.807 1.00 96.12 107 MET A CA 1
ATOM 860 C C . MET A 1 107 ? -4.560 -5.344 -5.143 1.00 96.12 107 MET A C 1
ATOM 862 O O . MET A 1 107 ? -4.303 -4.762 -6.197 1.00 96.12 107 MET A O 1
ATOM 866 N N . THR A 1 108 ? -4.892 -6.632 -5.139 1.00 93.00 108 THR A N 1
ATOM 867 C CA . THR A 1 108 ? -4.961 -7.459 -6.349 1.00 93.00 108 THR A CA 1
ATOM 868 C C . THR A 1 108 ? -5.925 -6.861 -7.372 1.00 93.00 108 THR A C 1
ATOM 870 O O . THR A 1 108 ? -5.551 -6.690 -8.533 1.00 93.00 108 THR A O 1
ATOM 873 N N . SER A 1 109 ? -7.118 -6.436 -6.950 1.00 93.69 109 SER A N 1
ATOM 874 C CA . SER A 1 109 ? -8.128 -5.845 -7.838 1.00 93.69 109 SER A CA 1
ATOM 875 C C . SER A 1 109 ? -7.662 -4.554 -8.534 1.00 93.69 109 SER A C 1
ATOM 877 O O . SER A 1 109 ? -8.070 -4.262 -9.665 1.00 93.69 109 SER A O 1
ATOM 879 N N . ILE A 1 110 ? -6.778 -3.782 -7.890 1.00 93.62 110 ILE A N 1
ATOM 880 C CA . ILE A 1 110 ? -6.330 -2.480 -8.397 1.00 93.62 110 ILE A CA 1
ATOM 881 C C . ILE A 1 110 ? -5.047 -2.545 -9.216 1.00 93.62 110 ILE A C 1
ATOM 883 O O . ILE A 1 110 ? -4.874 -1.674 -10.069 1.00 93.62 110 ILE A O 1
ATOM 887 N N . ILE A 1 111 ? -4.155 -3.515 -8.991 1.00 92.25 111 ILE A N 1
ATOM 888 C CA . ILE A 1 111 ? -2.834 -3.526 -9.648 1.00 92.25 111 ILE A CA 1
ATOM 889 C C . ILE A 1 111 ? -2.514 -4.800 -10.430 1.00 92.25 111 ILE A C 1
ATOM 891 O O . ILE A 1 111 ? -1.646 -4.738 -11.298 1.00 92.25 111 ILE A O 1
ATOM 895 N N . MET A 1 112 ? -3.200 -5.926 -10.205 1.00 88.81 112 MET A N 1
ATOM 896 C CA . MET A 1 112 ? -2.874 -7.188 -10.880 1.00 88.81 112 MET A CA 1
ATOM 897 C C . MET A 1 112 ? -2.954 -7.052 -12.406 1.00 88.81 112 MET A C 1
ATOM 899 O O . MET A 1 112 ? -3.960 -6.602 -12.959 1.00 88.81 112 MET A O 1
ATOM 903 N N . GLY A 1 113 ? -1.880 -7.443 -13.099 1.00 81.12 113 GLY A N 1
ATOM 904 C CA . GLY A 1 113 ? -1.786 -7.357 -14.556 1.00 81.12 113 GLY A CA 1
ATOM 905 C C . GLY A 1 113 ? -1.770 -5.930 -15.113 1.00 81.12 113 GLY A C 1
ATOM 906 O O . GLY A 1 113 ? -1.929 -5.760 -16.322 1.00 81.12 113 GLY A O 1
ATOM 907 N N . ARG A 1 114 ? -1.596 -4.902 -14.271 1.00 85.06 114 ARG A N 1
ATOM 908 C CA . ARG A 1 114 ? -1.493 -3.502 -14.702 1.00 85.06 114 ARG A CA 1
ATOM 909 C C . ARG A 1 114 ? -0.040 -3.050 -14.776 1.00 85.06 114 ARG A C 1
ATOM 911 O O . ARG A 1 114 ? 0.834 -3.580 -14.092 1.00 85.06 114 ARG A O 1
ATOM 918 N N . ASN A 1 115 ? 0.193 -2.039 -15.611 1.00 86.25 115 ASN A N 1
ATOM 919 C CA . ASN A 1 115 ? 1.459 -1.318 -15.644 1.00 86.25 115 ASN A CA 1
ATOM 920 C C . ASN A 1 115 ? 1.486 -0.272 -14.518 1.00 86.25 115 ASN A C 1
ATOM 922 O O . ASN A 1 115 ? 0.554 0.531 -14.404 1.00 86.25 115 ASN A O 1
ATOM 926 N N . VAL A 1 116 ? 2.547 -0.267 -13.716 1.00 91.69 116 VAL A N 1
ATOM 927 C CA . VAL A 1 116 ? 2.732 0.642 -12.575 1.00 91.69 116 VAL A CA 1
ATOM 928 C C . VAL A 1 116 ? 4.017 1.455 -12.725 1.00 91.69 116 VAL A C 1
ATOM 930 O O . VAL A 1 116 ? 4.989 1.006 -13.317 1.00 91.69 116 VAL A O 1
ATOM 933 N N . THR A 1 117 ? 4.051 2.673 -12.196 1.00 91.31 117 THR A N 1
ATOM 934 C CA . THR A 1 117 ? 5.294 3.453 -12.096 1.00 91.31 117 THR A CA 1
ATOM 935 C C . THR A 1 117 ? 5.914 3.206 -10.733 1.00 91.31 117 THR A C 1
ATOM 937 O O . THR A 1 117 ? 5.215 3.288 -9.725 1.00 91.31 117 THR A O 1
ATOM 940 N N . ILE A 1 118 ? 7.211 2.908 -10.701 1.00 91.75 118 ILE A N 1
ATOM 941 C CA . ILE A 1 118 ? 7.916 2.532 -9.476 1.00 91.75 118 ILE A CA 1
ATOM 942 C C . ILE A 1 118 ? 9.116 3.451 -9.285 1.00 91.75 118 ILE A C 1
ATOM 944 O O . ILE A 1 118 ? 9.942 3.608 -10.188 1.00 91.75 118 ILE A O 1
ATOM 948 N N . LEU A 1 119 ? 9.187 4.048 -8.097 1.00 92.25 119 LEU A N 1
ATOM 949 C CA . LEU A 1 119 ? 10.333 4.799 -7.602 1.00 92.25 119 LEU A CA 1
ATOM 950 C C . LEU A 1 119 ? 10.970 3.978 -6.470 1.00 92.25 119 LEU A C 1
ATOM 952 O O . LEU A 1 119 ? 10.461 4.017 -5.345 1.00 92.25 119 LEU A O 1
ATOM 956 N N . PRO A 1 120 ? 12.016 3.185 -6.753 1.00 92.44 120 PRO A N 1
ATOM 957 C CA . PRO A 1 120 ? 12.744 2.457 -5.729 1.00 92.44 120 PRO A CA 1
ATOM 958 C C . PRO A 1 120 ? 13.366 3.445 -4.740 1.00 92.44 120 PRO A C 1
ATOM 960 O O . PRO A 1 120 ? 13.895 4.480 -5.129 1.00 92.44 120 PRO A O 1
ATOM 963 N N . LEU A 1 121 ? 13.279 3.137 -3.451 1.00 91.00 121 LEU A N 1
ATOM 964 C CA . LEU A 1 121 ? 13.882 3.942 -2.392 1.00 91.00 121 LEU A CA 1
ATOM 965 C C . LEU A 1 121 ? 15.071 3.208 -1.786 1.00 91.00 121 LEU A C 1
ATOM 967 O O . LEU A 1 121 ? 16.176 3.739 -1.744 1.00 91.00 121 LEU A O 1
ATOM 971 N N . LYS A 1 122 ? 14.839 1.975 -1.330 1.00 91.62 122 LYS A N 1
ATOM 972 C CA . LYS A 1 122 ? 15.814 1.177 -0.586 1.00 91.62 122 LYS A CA 1
ATOM 973 C C . LYS A 1 122 ? 15.551 -0.309 -0.789 1.00 91.62 122 LYS A C 1
ATOM 975 O O . LYS A 1 122 ? 14.408 -0.727 -0.949 1.00 91.62 122 LYS A O 1
ATOM 980 N N . LYS A 1 123 ? 16.606 -1.112 -0.720 1.00 91.75 123 LYS A N 1
ATOM 981 C CA . LYS A 1 123 ? 16.512 -2.569 -0.621 1.00 91.75 123 LYS A CA 1
ATOM 982 C C . LYS A 1 123 ? 16.484 -2.997 0.852 1.00 91.75 123 LYS A C 1
ATOM 984 O O . LYS A 1 123 ? 17.328 -2.548 1.627 1.00 91.75 123 LYS A O 1
ATOM 989 N N . ASP A 1 124 ? 15.502 -3.802 1.246 1.00 88.31 124 ASP A N 1
ATOM 990 C CA . ASP A 1 124 ? 15.371 -4.313 2.613 1.00 88.31 124 ASP A CA 1
ATOM 991 C C . ASP A 1 124 ? 16.150 -5.624 2.834 1.00 88.31 124 ASP A C 1
ATOM 993 O O . ASP A 1 124 ? 16.734 -6.194 1.910 1.00 88.31 124 ASP A O 1
ATOM 997 N N . ILE A 1 125 ? 16.167 -6.095 4.086 1.00 85.19 125 ILE A N 1
ATOM 998 C CA . ILE A 1 125 ? 16.865 -7.328 4.495 1.00 85.19 125 ILE A CA 1
ATOM 999 C C . ILE A 1 125 ? 16.259 -8.607 3.895 1.00 85.19 125 ILE A C 1
ATOM 1001 O O . ILE A 1 125 ? 16.901 -9.651 3.912 1.00 85.19 125 ILE A O 1
ATOM 1005 N N . TYR A 1 126 ? 15.033 -8.530 3.373 1.00 84.19 126 TYR A N 1
ATOM 1006 C CA . TYR A 1 126 ? 14.309 -9.634 2.742 1.00 84.19 126 TYR A CA 1
ATOM 1007 C C . TYR A 1 126 ? 14.406 -9.578 1.212 1.00 84.19 126 TYR A C 1
ATOM 1009 O O . TYR A 1 126 ? 13.591 -10.188 0.518 1.00 84.19 126 TYR A O 1
ATOM 1017 N N . ASP A 1 127 ? 15.383 -8.835 0.682 1.00 87.00 127 ASP A N 1
ATOM 1018 C CA . ASP A 1 127 ? 15.614 -8.658 -0.753 1.00 87.00 127 ASP A CA 1
ATOM 1019 C C . ASP A 1 127 ? 14.461 -7.933 -1.482 1.00 87.00 127 ASP A C 1
ATOM 1021 O O . ASP A 1 127 ? 14.386 -7.941 -2.711 1.00 87.00 127 ASP A O 1
ATOM 1025 N N . ARG A 1 128 ? 13.555 -7.269 -0.748 1.00 92.56 128 ARG A N 1
ATOM 1026 C CA . ARG A 1 128 ? 12.468 -6.466 -1.322 1.00 92.56 128 ARG A CA 1
ATOM 1027 C C . ARG A 1 128 ? 12.934 -5.047 -1.572 1.00 92.56 128 ARG A C 1
ATOM 1029 O O . ARG A 1 128 ? 13.674 -4.457 -0.787 1.00 92.56 128 ARG A O 1
ATOM 1036 N N . VAL A 1 129 ? 12.432 -4.456 -2.643 1.00 93.81 129 VAL A N 1
ATOM 1037 C CA . VAL A 1 129 ? 12.675 -3.054 -2.961 1.00 93.81 129 VAL A CA 1
ATOM 1038 C C . VAL A 1 129 ? 11.525 -2.223 -2.400 1.00 93.81 129 VAL A C 1
ATOM 1040 O O . VAL A 1 129 ? 10.420 -2.220 -2.946 1.00 93.81 129 VAL A O 1
ATOM 1043 N N . VAL A 1 130 ? 11.778 -1.514 -1.300 1.00 95.12 130 VAL A N 1
ATOM 1044 C CA . VAL A 1 130 ? 10.854 -0.518 -0.746 1.00 95.12 130 VAL A CA 1
ATOM 1045 C C . VAL A 1 130 ? 10.726 0.610 -1.757 1.00 95.12 130 VAL A C 1
ATOM 1047 O O . VAL A 1 130 ? 11.731 1.224 -2.121 1.00 95.12 130 VAL A O 1
ATOM 1050 N N . SER A 1 131 ? 9.511 0.858 -2.239 1.00 95.06 131 SER A N 1
ATOM 1051 C CA . SER A 1 131 ? 9.282 1.762 -3.366 1.00 95.06 131 SER A CA 1
ATOM 1052 C C . SER A 1 131 ? 8.025 2.611 -3.204 1.00 95.06 131 SER A C 1
ATOM 1054 O O . SER A 1 131 ? 7.022 2.167 -2.643 1.00 95.06 131 SER A O 1
ATOM 1056 N N . VAL A 1 132 ? 8.046 3.810 -3.789 1.00 95.69 132 VAL A N 1
ATOM 1057 C CA . VAL A 1 132 ? 6.816 4.548 -4.105 1.00 95.69 132 VAL A CA 1
ATOM 1058 C C . VAL A 1 132 ? 6.219 3.950 -5.371 1.00 95.69 132 VAL A C 1
ATOM 1060 O O . VAL A 1 132 ? 6.907 3.817 -6.386 1.00 95.69 132 VAL A O 1
ATOM 1063 N N . VAL A 1 133 ? 4.941 3.580 -5.317 1.00 95.75 133 VAL A N 1
ATOM 1064 C CA . VAL A 1 133 ? 4.254 2.902 -6.419 1.00 95.75 133 VAL A CA 1
ATOM 1065 C C . VAL A 1 133 ? 3.042 3.716 -6.837 1.00 95.75 133 VAL A C 1
ATOM 1067 O O . VAL A 1 133 ? 2.157 3.990 -6.028 1.00 95.75 133 VAL A O 1
ATOM 1070 N N . TYR A 1 134 ? 2.985 4.062 -8.119 1.00 95.25 134 TYR A N 1
ATOM 1071 C CA . TYR A 1 134 ? 1.840 4.728 -8.721 1.00 95.25 134 TYR A CA 1
ATOM 1072 C C . TYR A 1 134 ? 1.163 3.822 -9.738 1.00 95.25 134 TYR A C 1
ATOM 1074 O O . TYR A 1 134 ? 1.816 3.275 -10.628 1.00 95.25 134 TYR A O 1
ATOM 1082 N N . TYR A 1 135 ? -0.158 3.725 -9.668 1.00 92.94 135 TYR A N 1
ATOM 1083 C CA . TYR A 1 135 ? -0.964 3.124 -10.726 1.00 92.94 135 TYR A CA 1
ATOM 1084 C C . TYR A 1 135 ? -1.811 4.198 -11.408 1.00 92.94 135 TYR A C 1
ATOM 1086 O O . TYR A 1 135 ? -2.202 5.196 -10.800 1.00 92.94 135 TYR A O 1
ATOM 1094 N N . LYS A 1 136 ? -2.091 4.008 -12.698 1.00 89.00 136 LYS A N 1
ATOM 1095 C CA . LYS A 1 136 ? -2.905 4.951 -13.463 1.00 89.00 136 LYS A CA 1
ATOM 1096 C C . LYS A 1 136 ? -4.387 4.628 -13.276 1.00 89.00 136 LYS A C 1
ATOM 1098 O O . LYS A 1 136 ? -4.810 3.501 -13.530 1.00 89.00 136 LYS A O 1
ATOM 1103 N N . ARG A 1 137 ? -5.184 5.619 -12.874 1.00 88.81 137 ARG A N 1
ATOM 1104 C CA . ARG A 1 137 ? -6.652 5.556 -12.860 1.00 88.81 137 ARG A CA 1
ATOM 1105 C C . ARG A 1 137 ? -7.186 6.717 -13.688 1.00 88.81 137 ARG A C 1
ATOM 1107 O O . ARG A 1 137 ? -7.070 7.874 -13.289 1.00 88.81 137 ARG A O 1
ATOM 1114 N N . TYR A 1 138 ? -7.748 6.400 -14.852 1.00 87.69 138 TYR A N 1
ATOM 1115 C CA . TYR A 1 138 ? -8.087 7.384 -15.883 1.00 87.69 138 TYR A CA 1
ATOM 1116 C C . TYR A 1 138 ? -6.859 8.221 -16.280 1.00 87.69 138 TYR A C 1
ATOM 1118 O O . TYR A 1 138 ? -5.905 7.684 -16.842 1.00 87.69 138 TYR A O 1
ATOM 1126 N N . ILE A 1 139 ? -6.862 9.519 -15.978 1.00 87.19 139 ILE A N 1
ATOM 1127 C CA . ILE A 1 139 ? -5.787 10.462 -16.314 1.00 87.19 139 ILE A CA 1
ATOM 1128 C C . ILE A 1 139 ? -4.847 10.681 -15.113 1.00 87.19 139 ILE A C 1
ATOM 1130 O O . ILE A 1 139 ? -3.741 11.188 -15.278 1.00 87.19 139 ILE A O 1
ATOM 1134 N N . PHE A 1 140 ? -5.234 10.232 -13.916 1.00 90.44 140 PHE A N 1
ATOM 1135 C CA . PHE A 1 140 ? -4.494 10.482 -12.683 1.00 90.44 140 PHE A CA 1
ATOM 1136 C C . PHE A 1 140 ? -3.547 9.333 -12.330 1.00 90.44 140 PHE A C 1
ATOM 1138 O O . PHE A 1 140 ? -3.884 8.155 -12.473 1.00 90.44 140 PHE A O 1
ATOM 1145 N N . ASN A 1 141 ? -2.375 9.690 -11.807 1.00 91.94 141 ASN A N 1
ATOM 1146 C CA . ASN A 1 141 ? -1.482 8.755 -11.133 1.00 91.94 141 ASN A CA 1
ATOM 1147 C C . ASN A 1 141 ? -1.853 8.720 -9.652 1.00 91.94 141 ASN A C 1
ATOM 1149 O O . ASN A 1 141 ? -1.827 9.752 -8.980 1.00 91.94 141 ASN A O 1
ATOM 1153 N N . ILE A 1 142 ? -2.214 7.543 -9.155 1.00 95.69 142 ILE A N 1
ATOM 1154 C CA . ILE A 1 142 ? -2.622 7.345 -7.767 1.00 95.69 142 ILE A CA 1
ATOM 1155 C C . ILE A 1 142 ? -1.520 6.606 -7.030 1.00 95.69 142 ILE A C 1
ATOM 1157 O O . ILE A 1 142 ? -1.053 5.566 -7.486 1.00 95.69 142 ILE A O 1
ATOM 1161 N N . ASP A 1 143 ? -1.132 7.166 -5.890 1.00 96.94 143 ASP A N 1
ATOM 1162 C CA . ASP A 1 143 ? -0.211 6.550 -4.944 1.00 96.94 143 ASP A CA 1
ATOM 1163 C C . ASP A 1 143 ? -0.884 5.349 -4.269 1.00 96.94 143 ASP A C 1
ATOM 1165 O O . ASP A 1 143 ? -1.915 5.485 -3.602 1.00 96.94 143 ASP A O 1
ATOM 1169 N N . LEU A 1 144 ? -0.298 4.173 -4.475 1.00 97.19 144 LEU A N 1
ATOM 1170 C CA . LEU A 1 144 ? -0.810 2.908 -3.977 1.00 97.19 144 LEU A CA 1
ATOM 1171 C C . LEU A 1 144 ? -0.776 2.836 -2.445 1.00 97.19 144 LEU A C 1
ATOM 1173 O O . LEU A 1 144 ? -1.786 2.459 -1.856 1.00 97.19 144 LEU A O 1
ATOM 1177 N N . SER A 1 145 ? 0.313 3.268 -1.795 1.00 97.62 145 SER A N 1
ATOM 1178 C CA . SER A 1 145 ? 0.412 3.300 -0.325 1.00 97.62 145 SER A CA 1
ATOM 1179 C C . SER A 1 145 ? -0.685 4.175 0.276 1.00 97.62 145 SER A C 1
ATOM 1181 O O . SER A 1 145 ? -1.378 3.777 1.213 1.00 97.62 145 SER A O 1
ATOM 1183 N N . ALA A 1 146 ? -0.895 5.358 -0.307 1.00 97.50 146 ALA A N 1
ATOM 1184 C CA . ALA A 1 146 ? -1.932 6.278 0.143 1.00 97.50 146 ALA A CA 1
ATOM 1185 C C . ALA A 1 146 ? -3.349 5.709 -0.055 1.00 97.50 146 ALA A C 1
ATOM 1187 O O . ALA A 1 146 ? -4.198 5.882 0.818 1.00 97.50 146 ALA A O 1
ATOM 1188 N N . GLU A 1 147 ? -3.620 5.022 -1.170 1.00 97.44 147 GLU A N 1
ATOM 1189 C CA . GLU A 1 147 ? -4.925 4.387 -1.409 1.00 97.44 147 GLU A CA 1
ATOM 1190 C C . GLU A 1 147 ? -5.188 3.242 -0.417 1.00 97.44 147 GLU A C 1
ATOM 1192 O O . GLU A 1 147 ? -6.303 3.146 0.096 1.00 97.44 147 GLU A O 1
ATOM 1197 N N . MET A 1 148 ? -4.179 2.421 -0.097 1.00 97.94 148 MET A N 1
ATOM 1198 C CA . MET A 1 148 ? -4.310 1.339 0.890 1.00 97.94 148 MET A CA 1
ATOM 1199 C C . MET A 1 148 ? -4.643 1.883 2.286 1.00 97.94 148 MET A C 1
ATOM 1201 O O . MET A 1 148 ? -5.581 1.402 2.925 1.00 97.94 148 MET A O 1
ATOM 1205 N N . VAL A 1 149 ? -3.948 2.938 2.729 1.00 97.75 149 VAL A N 1
ATOM 1206 C CA . VAL A 1 149 ? -4.215 3.591 4.024 1.00 97.75 149 VAL A CA 1
ATOM 1207 C C . VAL A 1 149 ? -5.591 4.251 4.046 1.00 97.75 149 VAL A C 1
ATOM 1209 O O . VAL A 1 149 ? -6.356 4.060 4.988 1.00 97.75 149 VAL A O 1
ATOM 1212 N N . LYS A 1 150 ? -5.950 4.980 2.984 1.00 97.75 150 LYS A N 1
ATOM 1213 C CA . LYS A 1 150 ? -7.247 5.664 2.862 1.00 97.75 150 LYS A CA 1
ATOM 1214 C C . LYS A 1 150 ? -8.436 4.710 3.004 1.00 97.75 150 LYS A C 1
ATOM 1216 O O . LYS A 1 150 ? -9.487 5.105 3.503 1.00 97.75 150 LYS A O 1
ATOM 1221 N N . ARG A 1 151 ? -8.293 3.476 2.520 1.00 96.94 151 ARG A N 1
ATOM 1222 C CA . ARG A 1 151 ? -9.329 2.437 2.578 1.00 96.94 151 ARG A CA 1
ATOM 1223 C C . ARG A 1 151 ? -9.298 1.617 3.869 1.00 96.94 151 ARG A C 1
ATOM 1225 O O . ARG A 1 151 ? -10.190 0.803 4.066 1.00 96.94 151 ARG A O 1
ATOM 1232 N N . GLY A 1 152 ? -8.301 1.828 4.729 1.00 96.69 152 GLY A N 1
ATOM 1233 C CA . GLY A 1 152 ? -8.110 1.047 5.948 1.00 96.69 152 GLY A CA 1
ATOM 1234 C C . GLY A 1 152 ? -7.556 -0.360 5.706 1.00 96.69 152 GLY A C 1
ATOM 1235 O O . GLY A 1 152 ? -7.716 -1.218 6.561 1.00 96.69 152 GLY A O 1
ATOM 1236 N N . PHE A 1 153 ? -6.919 -0.631 4.564 1.00 96.69 153 PHE A N 1
ATOM 1237 C CA . PHE A 1 153 ? -6.269 -1.926 4.295 1.00 96.69 153 PHE A CA 1
ATOM 1238 C C . PHE A 1 153 ? -4.788 -1.958 4.702 1.00 96.69 153 PHE A C 1
ATOM 1240 O O . PHE A 1 153 ? -4.136 -3.000 4.640 1.00 96.69 153 PHE A O 1
ATOM 1247 N N . ALA A 1 154 ? -4.254 -0.812 5.117 1.00 96.44 154 ALA A N 1
ATOM 1248 C CA . ALA A 1 154 ? -2.924 -0.681 5.685 1.00 96.44 154 ALA A CA 1
ATOM 1249 C C . ALA A 1 154 ? -2.912 0.420 6.752 1.00 96.44 154 ALA A C 1
ATOM 1251 O O . ALA A 1 154 ? -3.707 1.365 6.704 1.00 96.44 154 ALA A O 1
ATOM 1252 N N . GLN A 1 155 ? -1.981 0.309 7.690 1.00 95.75 155 GLN A N 1
ATOM 1253 C CA . GLN A 1 155 ? -1.642 1.353 8.649 1.00 95.75 155 GLN A CA 1
ATOM 1254 C C . GLN A 1 155 ? -0.326 2.032 8.263 1.00 95.75 155 GLN A C 1
ATOM 1256 O O . GLN A 1 155 ? 0.470 1.492 7.498 1.00 95.75 155 GLN A O 1
ATOM 1261 N N . VAL A 1 156 ? -0.071 3.210 8.823 1.00 96.69 156 VAL A N 1
ATOM 1262 C CA . VAL A 1 156 ? 1.228 3.880 8.730 1.00 96.69 156 VAL A CA 1
ATOM 1263 C C . VAL A 1 156 ? 2.258 3.088 9.539 1.00 96.69 156 VAL A C 1
ATOM 1265 O O . VAL A 1 156 ? 1.992 2.674 10.672 1.00 96.69 156 VAL A O 1
ATOM 1268 N N . TYR A 1 157 ? 3.428 2.854 8.947 1.00 93.81 157 TYR A N 1
ATOM 1269 C CA . TYR A 1 157 ? 4.519 2.119 9.582 1.00 93.81 157 TYR A CA 1
ATOM 1270 C C . TYR A 1 157 ? 5.485 3.075 10.286 1.00 93.81 157 TYR A C 1
ATOM 1272 O O . TYR A 1 157 ? 6.196 3.812 9.615 1.00 93.81 157 TYR A O 1
ATOM 1280 N N . TYR A 1 158 ? 5.555 3.012 11.618 1.00 91.00 158 TYR A N 1
ATOM 1281 C CA . TYR A 1 158 ? 6.372 3.904 12.459 1.00 91.00 158 TYR A CA 1
ATOM 1282 C C . TYR A 1 158 ? 7.730 3.314 12.889 1.00 91.00 158 TYR A C 1
ATOM 1284 O O . TYR A 1 158 ? 8.338 3.800 13.841 1.00 91.00 158 TYR A O 1
ATOM 1292 N N . GLY A 1 159 ? 8.207 2.246 12.242 1.00 86.50 159 GLY A N 1
ATOM 1293 C CA . GLY A 1 159 ? 9.491 1.636 12.601 1.00 86.50 159 GLY A CA 1
ATOM 1294 C C . GLY A 1 159 ? 10.698 2.521 12.268 1.00 86.50 159 GLY A C 1
ATOM 1295 O O . GLY A 1 159 ? 10.621 3.417 11.432 1.00 86.50 159 GLY A O 1
ATOM 1296 N N . GLY A 1 160 ? 11.843 2.250 12.904 1.00 84.94 160 GLY A N 1
ATOM 1297 C CA . GLY A 1 160 ? 13.063 3.059 12.745 1.00 84.94 160 GLY A CA 1
ATOM 1298 C C . GLY A 1 160 ? 13.664 3.057 11.332 1.00 84.94 160 GLY A C 1
ATOM 1299 O O . GLY A 1 160 ? 14.471 3.918 11.003 1.00 84.94 160 GLY A O 1
ATOM 1300 N N . ASP A 1 161 ? 13.267 2.112 10.481 1.00 85.44 161 ASP A N 1
ATOM 1301 C CA . ASP A 1 161 ? 13.645 2.032 9.069 1.00 85.44 161 ASP A CA 1
ATOM 1302 C C . ASP A 1 161 ? 12.543 2.527 8.114 1.00 85.44 161 ASP A C 1
ATOM 1304 O O . ASP A 1 161 ? 12.635 2.301 6.903 1.00 85.44 161 ASP A O 1
ATOM 1308 N N . ALA A 1 162 ? 11.507 3.193 8.637 1.00 88.69 162 ALA A N 1
ATOM 1309 C CA . ALA A 1 162 ? 10.410 3.726 7.843 1.00 88.69 162 ALA A CA 1
ATOM 1310 C C . ALA A 1 162 ? 10.899 4.759 6.819 1.00 88.69 162 ALA A C 1
ATOM 1312 O O . ALA A 1 162 ? 11.660 5.679 7.117 1.00 88.69 162 ALA A O 1
ATOM 1313 N N . LEU A 1 163 ? 10.405 4.623 5.589 1.00 91.75 163 LEU A N 1
ATOM 1314 C CA . LEU A 1 163 ? 10.667 5.548 4.494 1.00 91.75 163 LEU A CA 1
ATOM 1315 C C . LEU A 1 163 ? 9.349 6.148 4.032 1.00 91.75 163 LEU A C 1
ATOM 1317 O O . LEU A 1 163 ? 8.474 5.419 3.572 1.00 91.75 163 LEU A O 1
ATOM 1321 N N . TYR A 1 164 ? 9.229 7.472 4.126 1.00 91.50 164 TYR A N 1
ATOM 1322 C CA . TYR A 1 164 ? 7.991 8.189 3.804 1.00 91.50 164 TYR A CA 1
ATOM 1323 C C . TYR A 1 164 ? 8.064 9.038 2.539 1.00 91.50 164 TYR A C 1
ATOM 1325 O O . TYR A 1 164 ? 7.029 9.513 2.083 1.00 91.50 164 TYR A O 1
ATOM 1333 N N . PHE A 1 165 ? 9.258 9.281 1.988 1.00 90.56 165 PHE A N 1
ATOM 1334 C CA . PHE A 1 165 ? 9.437 10.118 0.792 1.00 90.56 165 PHE A CA 1
ATOM 1335 C C . PHE A 1 165 ? 8.706 11.481 0.894 1.00 90.56 165 PHE A C 1
ATOM 1337 O O . PHE A 1 165 ? 8.014 11.907 -0.025 1.00 90.56 165 PHE A O 1
ATOM 1344 N N . GLY A 1 166 ? 8.768 12.130 2.066 1.00 91.12 166 GLY A N 1
ATOM 1345 C CA . GLY A 1 166 ? 8.069 13.397 2.342 1.00 91.12 166 GLY A CA 1
ATOM 1346 C C . GLY A 1 166 ? 6.545 13.300 2.536 1.00 91.12 166 GLY A C 1
ATOM 1347 O O . GLY A 1 166 ? 5.903 14.305 2.825 1.00 91.12 166 GLY A O 1
ATOM 1348 N N . ASN A 1 167 ? 5.943 12.111 2.434 1.00 92.88 167 ASN A N 1
ATOM 1349 C CA . ASN A 1 167 ? 4.489 11.912 2.484 1.00 92.88 167 ASN A CA 1
ATOM 1350 C C . ASN A 1 167 ? 3.945 11.473 3.855 1.00 92.88 167 ASN A C 1
ATOM 1352 O O . ASN A 1 167 ? 2.766 11.137 3.951 1.00 92.88 167 ASN A O 1
ATOM 1356 N N . GLN A 1 168 ? 4.749 11.494 4.924 1.00 95.25 168 GLN A N 1
ATOM 1357 C CA . GLN A 1 168 ? 4.334 10.997 6.245 1.00 95.25 168 GLN A CA 1
ATOM 1358 C C . GLN A 1 168 ? 3.029 11.649 6.729 1.00 95.25 168 GLN A C 1
ATOM 1360 O O . GLN A 1 168 ? 2.041 10.956 6.960 1.00 95.25 168 GLN A O 1
ATOM 1365 N N . LYS A 1 169 ? 2.982 12.988 6.771 1.00 96.12 169 LYS A N 1
ATOM 1366 C CA . LYS A 1 169 ? 1.796 13.743 7.220 1.00 96.12 169 LYS A CA 1
ATOM 1367 C C . LYS A 1 169 ? 0.542 13.425 6.399 1.00 96.12 169 LYS A C 1
ATOM 1369 O O . LYS A 1 169 ? -0.568 13.401 6.924 1.00 96.12 169 LYS A O 1
ATOM 1374 N N . LYS A 1 170 ? 0.708 13.173 5.095 1.00 97.00 170 LYS A N 1
ATOM 1375 C CA . LYS A 1 170 ? -0.392 12.788 4.200 1.00 97.00 170 LYS A CA 1
ATOM 1376 C C . LYS A 1 170 ? -0.931 11.407 4.570 1.00 97.00 170 LYS A C 1
ATOM 1378 O O . LYS A 1 170 ? -2.145 11.245 4.655 1.00 97.00 170 LYS A O 1
ATOM 1383 N N . LEU A 1 171 ? -0.049 10.433 4.799 1.00 97.69 171 LEU A N 1
ATOM 1384 C CA . LEU A 1 171 ? -0.441 9.084 5.210 1.00 97.69 171 LEU A CA 1
ATOM 1385 C C . LEU A 1 171 ? -1.122 9.096 6.586 1.00 97.69 171 LEU A C 1
ATOM 1387 O O . LEU A 1 171 ? -2.181 8.497 6.743 1.00 97.69 171 LEU A O 1
ATOM 1391 N N . GLU A 1 172 ? -0.587 9.845 7.551 1.00 97.62 172 GLU A N 1
ATOM 1392 C CA . GLU A 1 172 ? -1.175 9.998 8.890 1.00 97.62 172 GLU A CA 1
ATOM 1393 C C . GLU A 1 172 ? -2.577 10.614 8.843 1.00 97.62 172 GLU A C 1
ATOM 1395 O O . GLU A 1 172 ? -3.497 10.122 9.501 1.00 97.62 172 GLU A O 1
ATOM 1400 N N . LYS A 1 173 ? -2.771 11.647 8.013 1.00 98.12 173 LYS A N 1
ATOM 1401 C CA . LYS A 1 173 ? -4.090 12.247 7.794 1.00 98.12 173 LYS A CA 1
ATOM 1402 C C . LYS A 1 173 ? -5.080 11.232 7.216 1.00 98.12 173 LYS A C 1
ATOM 1404 O O . LYS A 1 173 ? -6.175 11.083 7.752 1.00 98.12 173 LYS A O 1
ATOM 1409 N N . LEU A 1 174 ? -4.692 10.509 6.163 1.00 98.19 174 LEU A N 1
ATOM 1410 C CA . LEU A 1 174 ? -5.540 9.483 5.543 1.00 98.19 174 LEU A CA 1
ATOM 1411 C C . LEU A 1 174 ? -5.885 8.356 6.524 1.00 98.19 174 LEU A C 1
ATOM 1413 O O . LEU A 1 174 ? -7.016 7.877 6.532 1.00 98.19 174 LEU A O 1
ATOM 1417 N N . GLN A 1 175 ? -4.936 7.969 7.376 1.00 97.75 175 GLN A N 1
ATOM 1418 C CA . GLN A 1 175 ? -5.168 6.986 8.427 1.00 97.75 175 GLN A CA 1
ATOM 1419 C C . GLN A 1 175 ? -6.193 7.487 9.449 1.00 97.75 175 GLN A C 1
ATOM 1421 O O . GLN A 1 175 ? -7.093 6.741 9.819 1.00 97.75 175 GLN A O 1
ATOM 1426 N N . SER A 1 176 ? -6.078 8.741 9.897 1.00 97.75 176 SER A N 1
ATOM 1427 C CA . SER A 1 176 ? -7.044 9.352 10.819 1.00 97.75 176 SER A CA 1
ATOM 1428 C C . SER A 1 176 ? -8.455 9.381 10.219 1.00 97.75 176 SER A C 1
ATOM 1430 O O . SER A 1 176 ? -9.423 8.981 10.861 1.00 97.75 176 SER A O 1
ATOM 1432 N N . GLU A 1 177 ? -8.576 9.746 8.940 1.00 97.94 177 GLU A N 1
ATOM 1433 C CA . GLU A 1 177 ? -9.854 9.707 8.223 1.00 97.94 177 GLU A CA 1
ATOM 1434 C C . GLU A 1 177 ? -10.434 8.285 8.127 1.00 97.94 177 GLU A C 1
ATOM 1436 O O . GLU A 1 177 ? -11.639 8.104 8.311 1.00 97.94 177 GLU A O 1
ATOM 1441 N N . ALA A 1 178 ? -9.597 7.277 7.859 1.00 97.38 178 ALA A N 1
ATOM 1442 C CA . ALA A 1 178 ? -10.020 5.879 7.801 1.00 97.38 178 ALA A CA 1
ATOM 1443 C C . ALA A 1 178 ? -10.469 5.350 9.175 1.00 97.38 178 ALA A C 1
ATOM 1445 O O . ALA A 1 178 ? -11.477 4.645 9.248 1.00 97.38 178 ALA A O 1
ATOM 1446 N N . LYS A 1 179 ? -9.784 5.750 10.257 1.00 95.94 179 LYS A N 1
ATOM 1447 C CA . LYS A 1 179 ? -10.164 5.452 11.648 1.00 95.94 179 LYS A CA 1
ATOM 1448 C C . LYS A 1 179 ? -11.518 6.049 12.009 1.00 95.94 179 LYS A C 1
ATOM 1450 O O . LYS A 1 179 ? -12.399 5.329 12.466 1.00 95.94 179 LYS A O 1
ATOM 1455 N N . ASN A 1 180 ? -11.717 7.337 11.731 1.00 96.75 180 ASN A N 1
ATOM 1456 C CA . ASN A 1 180 ? -12.976 8.030 12.029 1.00 96.75 180 ASN A CA 1
ATOM 1457 C C . ASN A 1 180 ? -14.169 7.410 11.290 1.00 96.75 180 ASN A C 1
ATOM 1459 O O . ASN A 1 180 ? -15.287 7.407 11.797 1.00 96.75 180 ASN A O 1
ATOM 1463 N N . LYS A 1 181 ? -13.927 6.862 10.096 1.00 97.25 181 LYS A N 1
ATOM 1464 C CA . LYS A 1 181 ? -14.933 6.172 9.280 1.00 97.25 181 LYS A CA 1
ATOM 1465 C C . LYS A 1 181 ? -15.043 4.671 9.569 1.00 97.25 181 LYS A C 1
ATOM 1467 O O . LYS A 1 181 ? -15.829 4.011 8.897 1.00 97.25 181 LYS A O 1
ATOM 1472 N N . LYS A 1 182 ? -14.261 4.135 10.516 1.00 95.69 182 LYS A N 1
ATOM 1473 C CA . LYS A 1 182 ? -14.187 2.702 10.844 1.00 95.69 182 LYS A CA 1
ATOM 1474 C C . LYS A 1 182 ? -14.014 1.822 9.599 1.00 95.69 182 LYS A C 1
ATOM 1476 O O . LYS A 1 182 ? -14.736 0.851 9.403 1.00 95.69 182 LYS A O 1
ATOM 1481 N N . LEU A 1 183 ? -13.093 2.199 8.711 1.00 95.75 183 LEU A N 1
ATOM 1482 C CA . LEU A 1 183 ? -12.849 1.472 7.463 1.00 95.75 183 LEU A CA 1
ATOM 1483 C C . LEU A 1 183 ? -11.807 0.377 7.648 1.00 95.75 183 LEU A C 1
ATOM 1485 O O . LEU A 1 183 ? -10.795 0.586 8.317 1.00 95.75 183 LEU A O 1
ATOM 1489 N N . GLY A 1 184 ? -12.002 -0.744 6.957 1.00 94.06 184 GLY A N 1
ATOM 1490 C CA . GLY A 1 184 ? -10.998 -1.796 6.894 1.00 94.06 184 GLY A CA 1
ATOM 1491 C C . GLY A 1 184 ? -10.626 -2.293 8.293 1.00 94.06 184 GLY A C 1
ATOM 1492 O O . GLY A 1 184 ? -11.505 -2.483 9.134 1.00 94.06 184 GLY A O 1
ATOM 1493 N N . ILE A 1 185 ? -9.327 -2.420 8.564 1.00 93.94 185 ILE A N 1
ATOM 1494 C CA . ILE A 1 185 ? -8.768 -2.838 9.862 1.00 93.94 185 ILE A CA 1
ATOM 1495 C C . ILE A 1 185 ? -9.299 -2.012 11.042 1.00 93.94 185 ILE A C 1
ATOM 1497 O O . ILE A 1 185 ? -9.397 -2.522 12.152 1.00 93.94 185 ILE A O 1
ATOM 1501 N N . TRP A 1 186 ? -9.693 -0.756 10.804 1.00 94.50 186 TRP A N 1
ATOM 1502 C CA . TRP A 1 186 ? -10.220 0.151 11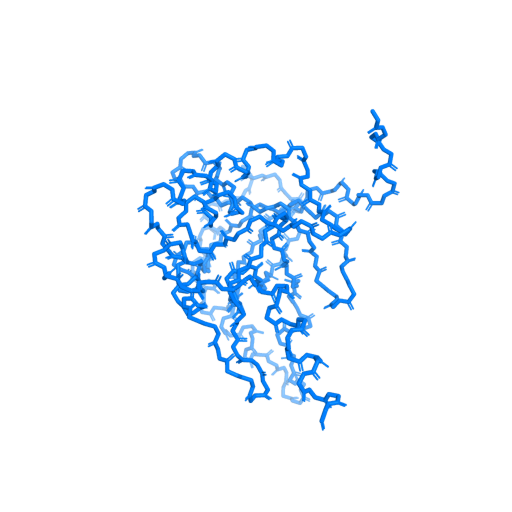.827 1.00 94.50 186 TRP A CA 1
ATOM 1503 C C . TRP A 1 186 ? -11.687 -0.113 12.194 1.00 94.50 186 TRP A C 1
ATOM 1505 O O . TRP A 1 186 ? -12.222 0.561 13.070 1.00 94.50 186 TRP A O 1
ATOM 1515 N N . SER A 1 187 ? -12.350 -1.057 11.521 1.00 93.56 187 SER A N 1
ATOM 1516 C CA . SER A 1 187 ? -13.670 -1.573 11.913 1.00 93.56 187 SER A CA 1
ATOM 1517 C C . SER A 1 187 ? -13.601 -2.628 13.021 1.00 93.56 187 SER A C 1
ATOM 1519 O O . SER A 1 187 ? -14.628 -2.965 13.602 1.00 93.56 187 SER A O 1
ATOM 1521 N N . LEU A 1 188 ? -12.407 -3.155 13.310 1.00 90.62 188 LEU A N 1
ATOM 1522 C CA . LEU A 1 188 ? -12.195 -4.200 14.304 1.00 90.62 188 LEU A CA 1
ATOM 1523 C C . LEU A 1 188 ? -12.012 -3.582 15.695 1.00 90.62 188 LEU A C 1
ATOM 1525 O O . LEU A 1 188 ? -11.151 -2.724 15.879 1.00 90.62 188 LEU A O 1
ATOM 1529 N N . ASP A 1 189 ? -12.748 -4.082 16.688 1.00 80.50 189 ASP A N 1
ATOM 1530 C CA . ASP A 1 189 ? -12.686 -3.557 18.062 1.00 80.50 189 ASP A CA 1
ATOM 1531 C C . ASP A 1 189 ? -11.332 -3.801 18.756 1.00 80.50 189 ASP A C 1
ATOM 1533 O O . ASP A 1 189 ? -10.901 -2.993 19.570 1.00 80.50 189 ASP A O 1
ATOM 1537 N N . ASN A 1 190 ? -10.631 -4.885 18.401 1.00 81.19 190 ASN A N 1
ATOM 1538 C CA . ASN A 1 190 ? -9.353 -5.292 19.005 1.00 81.19 190 ASN A CA 1
ATOM 1539 C C . ASN A 1 190 ? -8.250 -5.452 17.947 1.00 81.19 190 ASN A C 1
ATOM 1541 O O . ASN A 1 190 ? -7.552 -6.468 17.904 1.00 81.19 190 ASN A O 1
ATOM 1545 N N . TYR A 1 191 ? -8.134 -4.492 17.028 1.00 84.81 191 TYR A N 1
ATOM 1546 C CA . TYR A 1 191 ? -7.060 -4.518 16.038 1.00 84.81 191 TYR A CA 1
ATOM 1547 C C . TYR A 1 191 ? -5.686 -4.364 16.705 1.00 84.81 191 TYR A C 1
ATOM 1549 O O . TYR A 1 191 ? -5.439 -3.398 17.425 1.00 84.81 191 TYR A O 1
ATOM 1557 N N . VAL A 1 192 ? -4.783 -5.301 16.413 1.00 82.50 192 VAL A N 1
ATOM 1558 C CA . VAL A 1 192 ? -3.379 -5.275 16.837 1.00 82.50 192 VAL A CA 1
ATOM 1559 C C . VAL A 1 192 ? -2.522 -5.029 15.606 1.00 82.50 192 VAL A C 1
ATOM 1561 O O . VAL A 1 192 ? -2.686 -5.710 14.591 1.00 82.50 192 VAL A O 1
ATOM 1564 N N . SER A 1 193 ? -1.592 -4.078 15.687 1.00 84.19 193 SER A N 1
ATOM 1565 C CA . SER A 1 193 ? -0.727 -3.778 14.547 1.00 84.19 193 SER A CA 1
ATOM 1566 C C . SER A 1 193 ? 0.166 -4.975 14.174 1.00 84.19 193 SER A C 1
ATOM 1568 O O . SER A 1 193 ? 0.539 -5.761 15.050 1.00 84.19 193 SER A O 1
ATOM 1570 N N . PRO A 1 194 ? 0.590 -5.125 12.905 1.00 81.38 194 PRO A N 1
ATOM 1571 C CA . PRO A 1 194 ? 1.515 -6.185 12.493 1.00 81.38 194 PRO A CA 1
ATOM 1572 C C . PRO A 1 194 ? 2.802 -6.217 13.323 1.00 81.38 194 PRO A C 1
ATOM 1574 O O . PRO A 1 194 ? 3.301 -7.284 13.684 1.00 81.38 194 PRO A O 1
ATOM 1577 N N . MET A 1 195 ? 3.325 -5.040 13.681 1.00 81.25 195 MET A N 1
ATOM 1578 C CA . MET A 1 195 ? 4.513 -4.910 14.521 1.00 81.25 195 MET A CA 1
ATOM 1579 C C . MET A 1 195 ? 4.281 -5.458 15.937 1.00 81.25 195 MET A C 1
ATOM 1581 O O . MET A 1 195 ? 5.114 -6.212 16.445 1.00 81.25 195 MET A O 1
ATOM 1585 N N . GLU A 1 196 ? 3.157 -5.113 16.568 1.00 82.44 196 GLU A N 1
ATOM 1586 C CA . GLU A 1 196 ? 2.788 -5.629 17.892 1.00 82.44 196 GLU A CA 1
ATOM 1587 C C . GLU A 1 196 ? 2.500 -7.128 17.847 1.00 82.44 196 GLU A C 1
ATOM 1589 O O . GLU A 1 196 ? 2.972 -7.868 18.703 1.00 82.44 196 GLU A O 1
ATOM 1594 N N . TYR A 1 197 ? 1.823 -7.607 16.806 1.00 80.12 197 TYR A N 1
ATOM 1595 C CA . TYR A 1 197 ? 1.568 -9.030 16.607 1.00 80.12 197 TYR A CA 1
ATOM 1596 C C . TYR A 1 197 ? 2.866 -9.838 16.504 1.00 80.12 197 TYR A C 1
ATOM 1598 O O . TYR A 1 197 ? 3.043 -10.826 17.216 1.00 80.12 197 TYR A O 1
ATOM 1606 N N . LYS A 1 198 ? 3.833 -9.370 15.701 1.00 79.00 198 LYS A N 1
ATOM 1607 C CA . LYS A 1 198 ? 5.170 -9.981 15.609 1.00 79.00 198 LYS A CA 1
ATOM 1608 C C . LYS A 1 198 ? 5.912 -9.951 16.945 1.00 79.00 198 LYS A C 1
ATOM 1610 O O . LYS A 1 198 ? 6.642 -10.892 1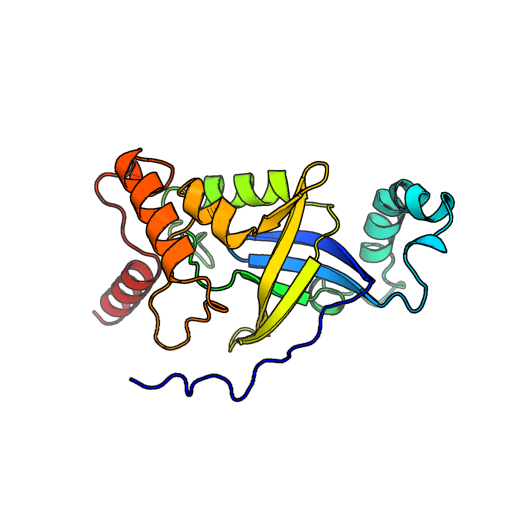7.258 1.00 79.00 198 LYS A O 1
ATOM 1615 N N . LYS A 1 199 ? 5.751 -8.885 17.736 1.00 81.12 199 LYS A N 1
ATOM 1616 C CA . LYS A 1 199 ? 6.341 -8.778 19.077 1.00 81.12 199 LYS A CA 1
ATOM 1617 C C . LYS A 1 199 ? 5.728 -9.802 20.038 1.00 81.12 199 LYS A C 1
ATOM 1619 O O . LYS A 1 199 ? 6.486 -10.480 20.728 1.00 81.12 199 LYS A O 1
ATOM 1624 N N . ASN A 1 200 ? 4.406 -9.959 20.024 1.00 81.00 200 ASN A N 1
ATOM 1625 C CA . ASN A 1 200 ? 3.679 -10.895 20.884 1.00 81.00 200 ASN A CA 1
ATOM 1626 C C . ASN A 1 200 ? 4.025 -12.355 20.552 1.00 81.00 200 ASN A C 1
ATOM 1628 O O . ASN A 1 200 ? 4.322 -13.132 21.456 1.00 81.00 200 ASN A O 1
ATOM 1632 N N . LEU A 1 201 ? 4.103 -12.712 19.264 1.00 78.62 201 LEU A N 1
ATOM 1633 C CA . LEU A 1 201 ? 4.533 -14.051 18.837 1.00 78.62 201 LEU A CA 1
ATOM 1634 C C . LEU A 1 201 ? 5.937 -14.398 19.356 1.00 78.62 201 LEU A C 1
ATOM 1636 O O . LEU A 1 201 ? 6.144 -15.473 19.910 1.00 78.62 201 LEU A O 1
ATOM 1640 N N . ARG A 1 202 ? 6.895 -13.466 19.252 1.00 77.19 202 ARG A N 1
ATOM 1641 C CA . ARG A 1 202 ? 8.271 -13.670 19.744 1.00 77.19 202 ARG A CA 1
ATOM 1642 C C . ARG A 1 202 ? 8.363 -13.845 21.259 1.00 77.19 202 ARG A C 1
ATOM 1644 O O . ARG A 1 202 ? 9.319 -14.461 21.722 1.00 77.19 202 ARG A O 1
ATOM 1651 N N . GLN A 1 203 ? 7.448 -13.252 22.021 1.00 74.31 203 GLN A N 1
ATOM 1652 C CA . GLN A 1 203 ? 7.400 -13.409 23.475 1.00 74.31 203 GLN A CA 1
ATOM 1653 C C . GLN A 1 203 ? 6.805 -14.766 23.854 1.00 74.31 203 GLN A C 1
ATOM 1655 O O . GLN A 1 203 ? 7.388 -15.461 24.678 1.00 74.31 203 GLN A O 1
ATOM 1660 N N . ASN A 1 204 ? 5.728 -15.185 23.185 1.00 71.62 204 ASN A N 1
ATOM 1661 C CA . ASN A 1 204 ? 5.077 -16.469 23.445 1.00 71.62 204 ASN A CA 1
ATOM 1662 C C . ASN A 1 204 ? 5.964 -17.680 23.124 1.00 71.62 204 ASN A C 1
ATOM 1664 O O . ASN A 1 204 ? 5.829 -18.698 23.779 1.00 71.62 204 ASN A O 1
ATOM 1668 N N . THR A 1 205 ? 6.885 -17.588 22.157 1.00 66.44 205 THR A N 1
ATOM 1669 C CA . THR A 1 205 ? 7.837 -18.680 21.859 1.00 66.44 205 THR A CA 1
ATOM 1670 C C . THR A 1 205 ? 8.987 -18.788 22.871 1.00 66.44 205 THR A C 1
ATOM 1672 O O . THR A 1 205 ? 9.725 -19.767 22.853 1.00 66.44 205 THR A O 1
ATOM 1675 N N . LYS A 1 206 ? 9.207 -17.766 23.709 1.00 59.44 206 LYS A N 1
ATOM 1676 C CA . LYS A 1 206 ? 10.280 -17.758 24.721 1.00 59.44 206 LYS A CA 1
ATOM 1677 C C . LYS A 1 206 ? 9.834 -18.268 26.094 1.00 59.44 206 LYS A C 1
ATOM 1679 O O . LYS A 1 206 ? 10.698 -18.447 26.949 1.00 59.44 206 LYS A O 1
ATOM 1684 N N . ASN A 1 207 ? 8.531 -18.458 26.281 1.00 47.00 207 ASN A N 1
ATOM 1685 C CA . ASN A 1 207 ? 7.930 -19.091 27.452 1.00 47.00 207 ASN A CA 1
ATOM 1686 C C . ASN A 1 207 ? 7.640 -20.559 27.146 1.00 47.00 207 ASN A C 1
ATOM 1688 O O . ASN A 1 207 ? 7.707 -21.358 28.102 1.00 47.00 207 ASN A O 1
#

Sequence (207 aa):
MDDNHNKNILVGVLSGLSLVVSVADGDTFRLFHMPTLRPKWLINKELVQLQLKKQFFANLIKDSKPGKKYKLSDRTINVRLYGVDSPEMGHFGNEKQRMSEEAKDYMTSIIMGRNVTILPLKKDIYDRVVSVVYYKRYIFNIDLSAEMVKRGFAQVYYGGDALYFGNQKKLEKLQSEAKNKKLGIWSLDNYVSPMEYKKNLRQNTKN